Protein AF-A0AA93L5Z2-F1 (afdb_monomer_lite)

Foldseek 3Di:
DPPPDPVVVVLVVLQPDDPVVLVVVLVVQLVVLLVVCLVPPPPQCLVVLLVSLLSLCRRPHLVRSLVSLVVSLVSSLVSVVPPPPPDDPDDSVVVSVVSSVVSVVSSVVSNVVVVVVVVVVQCVQADVLQRHGPPVNVVVVVVVVVVVCVVVVHDDDDDDDDDPPLVVQCVPVNPVRSSVVSNVVSVVVVVPDDDPPD

Radius of gyration: 25.46 Å; chains: 1; bounding box: 50×45×72 Å

Structure (mmCIF, N/CA/C/O backbone):
data_AF-A0AA93L5Z2-F1
#
_entry.id   AF-A0AA93L5Z2-F1
#
loop_
_atom_site.group_PDB
_atom_site.id
_atom_site.type_symbol
_atom_site.label_atom_id
_atom_site.label_alt_id
_atom_site.label_comp_id
_atom_site.label_asym_id
_atom_site.label_entity_id
_atom_site.label_seq_id
_atom_site.pdbx_PDB_ins_code
_atom_site.Cartn_x
_atom_site.Cartn_y
_atom_site.Cartn_z
_atom_site.occupancy
_atom_site.B_iso_or_equiv
_atom_site.auth_seq_id
_atom_site.auth_comp_id
_atom_site.auth_asym_id
_atom_site.auth_atom_id
_atom_site.pdbx_PDB_model_num
ATOM 1 N N . MET A 1 1 ? 5.682 -10.333 14.552 1.00 39.91 1 MET A N 1
ATOM 2 C CA . MET A 1 1 ? 7.113 -10.648 14.757 1.00 39.91 1 MET A CA 1
ATOM 3 C C . MET A 1 1 ? 7.929 -10.305 13.495 1.00 39.91 1 MET A C 1
ATOM 5 O O . MET A 1 1 ? 8.570 -11.166 12.924 1.00 39.91 1 MET A O 1
ATOM 9 N N . MET A 1 2 ? 7.857 -9.055 13.005 1.00 43.34 2 MET A N 1
ATOM 10 C CA . MET A 1 2 ? 8.533 -8.606 11.762 1.00 43.34 2 MET A CA 1
ATOM 11 C C . MET A 1 2 ? 9.113 -7.178 11.872 1.00 43.34 2 MET A C 1
ATOM 13 O O . MET A 1 2 ? 9.480 -6.567 10.876 1.00 43.34 2 MET A O 1
ATOM 17 N N . ARG A 1 3 ? 9.229 -6.622 13.089 1.00 42.78 3 ARG A N 1
ATOM 18 C CA . ARG A 1 3 ? 9.750 -5.254 13.313 1.00 42.78 3 ARG A CA 1
ATOM 19 C C . ARG A 1 3 ? 11.270 -5.126 13.100 1.00 42.78 3 ARG A C 1
ATOM 21 O O . ARG A 1 3 ? 11.809 -4.037 13.241 1.00 42.78 3 ARG A O 1
ATOM 28 N N . HIS A 1 4 ? 11.958 -6.220 12.778 1.00 44.22 4 HIS A N 1
ATOM 29 C CA . HIS A 1 4 ? 13.423 -6.308 12.795 1.00 44.22 4 HIS A CA 1
ATOM 30 C C . HIS A 1 4 ? 14.050 -6.301 11.392 1.00 44.22 4 HIS A C 1
ATOM 32 O O . HIS A 1 4 ? 15.253 -6.092 11.269 1.00 44.22 4 HIS A O 1
ATOM 38 N N . LEU A 1 5 ? 13.267 -6.520 10.328 1.00 50.16 5 LEU A N 1
ATOM 39 C CA . LEU A 1 5 ? 13.820 -6.624 8.977 1.00 50.16 5 LEU A CA 1
ATOM 40 C C . LEU A 1 5 ? 14.000 -5.229 8.346 1.00 50.16 5 LEU A C 1
ATOM 42 O O . LEU A 1 5 ? 13.065 -4.422 8.369 1.00 50.16 5 LEU A O 1
ATOM 46 N N . PRO A 1 6 ? 15.170 -4.928 7.746 1.00 61.34 6 PRO A N 1
ATOM 47 C CA . PRO A 1 6 ? 15.482 -3.614 7.168 1.00 61.34 6 PRO A CA 1
ATOM 48 C C . PRO A 1 6 ? 14.491 -3.180 6.076 1.00 61.34 6 PRO A C 1
ATOM 50 O O . PRO A 1 6 ? 14.227 -1.988 5.922 1.00 61.34 6 PRO A O 1
ATOM 53 N N . ILE A 1 7 ? 13.873 -4.146 5.392 1.00 58.81 7 ILE A N 1
ATOM 54 C CA . ILE A 1 7 ? 12.871 -3.934 4.339 1.00 58.81 7 ILE A CA 1
ATOM 55 C C . ILE A 1 7 ? 11.606 -3.257 4.894 1.00 58.81 7 ILE A C 1
ATOM 57 O O . ILE A 1 7 ? 11.050 -2.371 4.248 1.00 58.81 7 ILE A O 1
ATOM 61 N N . GLY A 1 8 ? 11.191 -3.591 6.123 1.00 60.16 8 GLY A N 1
ATOM 62 C CA . GLY A 1 8 ? 9.998 -3.009 6.748 1.00 60.16 8 GLY A CA 1
ATOM 63 C C . GLY A 1 8 ? 10.134 -1.508 7.022 1.00 60.16 8 GLY A C 1
ATOM 64 O O . GLY A 1 8 ? 9.198 -0.749 6.789 1.00 60.16 8 GLY A O 1
ATOM 65 N N . ARG A 1 9 ? 11.326 -1.054 7.432 1.00 69.38 9 ARG A N 1
ATOM 66 C CA . ARG A 1 9 ? 11.601 0.377 7.662 1.00 69.38 9 ARG A CA 1
ATOM 67 C C . ARG A 1 9 ? 11.611 1.180 6.363 1.00 69.38 9 ARG A C 1
ATOM 69 O O . ARG A 1 9 ? 11.176 2.327 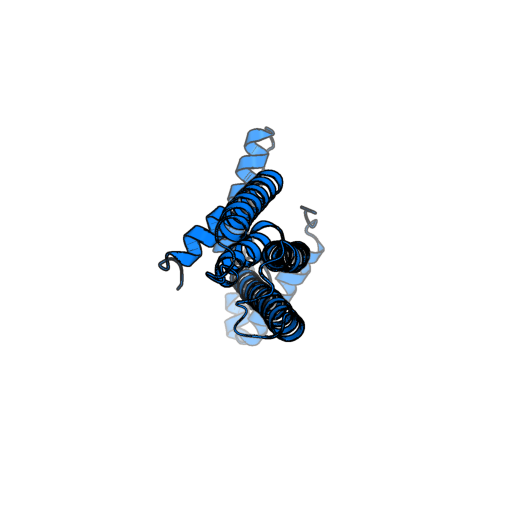6.346 1.00 69.38 9 ARG A O 1
ATOM 76 N N . LEU A 1 10 ? 12.112 0.590 5.280 1.00 69.50 10 LEU A N 1
ATOM 77 C CA . LEU A 1 10 ? 12.170 1.240 3.970 1.00 69.50 10 LEU A CA 1
ATOM 78 C C . LEU A 1 10 ? 10.763 1.395 3.378 1.00 69.50 10 LEU A C 1
ATOM 80 O O . LEU A 1 10 ? 10.399 2.473 2.917 1.00 69.50 10 LEU A O 1
ATOM 84 N N . ALA A 1 11 ? 9.947 0.351 3.511 1.00 68.25 11 ALA A N 1
ATOM 85 C CA . ALA A 1 11 ? 8.527 0.358 3.193 1.00 68.25 11 ALA A CA 1
ATOM 86 C C . ALA A 1 11 ? 7.740 1.449 3.946 1.00 68.25 11 ALA A C 1
ATOM 88 O O . ALA A 1 11 ? 6.982 2.195 3.330 1.00 68.25 11 ALA A O 1
ATOM 89 N N . GLU A 1 12 ? 7.929 1.574 5.263 1.00 71.31 12 GLU A N 1
ATOM 90 C CA . GLU A 1 12 ? 7.253 2.610 6.060 1.00 71.31 12 GLU A CA 1
ATOM 91 C C . GLU A 1 12 ? 7.680 4.028 5.656 1.00 71.31 12 GLU A C 1
ATOM 93 O O . GLU A 1 12 ? 6.846 4.930 5.600 1.00 71.31 12 GLU A O 1
ATOM 98 N N . ARG A 1 13 ? 8.962 4.232 5.319 1.00 76.94 13 ARG A N 1
ATOM 99 C CA . ARG A 1 13 ? 9.450 5.532 4.831 1.00 76.94 13 ARG A CA 1
ATOM 100 C C . ARG A 1 13 ? 8.869 5.894 3.467 1.00 76.94 13 ARG A C 1
ATOM 102 O O . ARG A 1 13 ? 8.508 7.049 3.275 1.00 76.94 13 ARG A O 1
ATOM 109 N N . LEU A 1 14 ? 8.760 4.930 2.552 1.00 73.62 14 LEU A N 1
ATOM 110 C CA . LEU A 1 14 ? 8.155 5.142 1.234 1.00 73.62 14 LEU A CA 1
ATOM 111 C C . LEU A 1 14 ? 6.645 5.413 1.327 1.00 73.62 14 LEU A C 1
ATOM 113 O O . LEU A 1 14 ? 6.138 6.239 0.576 1.00 73.62 14 LEU A O 1
ATOM 117 N N . GLU A 1 15 ? 5.932 4.768 2.258 1.00 74.88 15 GLU A N 1
ATOM 118 C CA . GLU A 1 15 ? 4.512 5.063 2.533 1.00 74.88 15 GLU A CA 1
ATOM 119 C C . GLU A 1 15 ? 4.299 6.463 3.128 1.00 74.88 15 GLU A C 1
ATOM 121 O O . GLU A 1 15 ? 3.222 7.036 2.979 1.00 74.88 15 GLU A O 1
ATOM 126 N N . ALA A 1 16 ? 5.301 7.018 3.816 1.00 80.50 16 ALA A N 1
ATOM 127 C CA . ALA A 1 16 ? 5.202 8.330 4.450 1.00 80.50 16 ALA A CA 1
ATOM 128 C C . ALA A 1 16 ? 5.371 9.503 3.469 1.00 80.50 16 ALA A C 1
ATOM 130 O O . ALA A 1 16 ? 5.127 10.651 3.847 1.00 80.50 16 ALA A O 1
ATOM 131 N N . TRP A 1 17 ? 5.813 9.249 2.235 1.00 83.06 17 TRP A N 1
ATOM 132 C CA . TRP A 1 17 ? 6.069 10.308 1.265 1.00 83.06 17 TRP A CA 1
ATOM 133 C C . TRP A 1 17 ? 4.773 10.861 0.662 1.00 83.06 17 TRP A C 1
ATOM 135 O O . TRP A 1 17 ? 3.891 10.094 0.271 1.00 83.06 17 TRP A O 1
ATOM 145 N N . PRO A 1 18 ? 4.651 12.192 0.513 1.00 88.44 18 PRO A N 1
ATOM 146 C CA . PRO A 1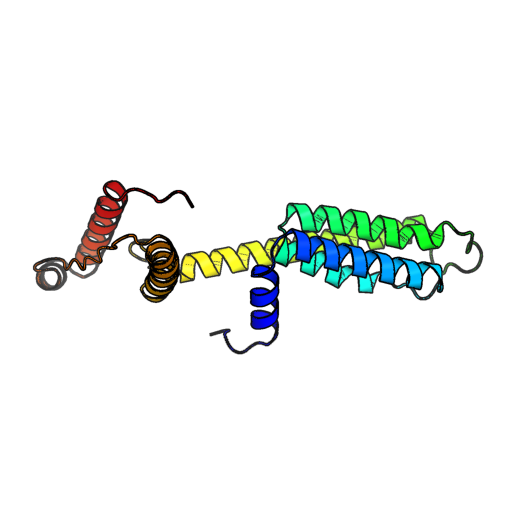 18 ? 3.592 12.770 -0.295 1.00 88.44 18 PRO A CA 1
ATOM 147 C C . PRO A 1 18 ? 3.774 12.357 -1.763 1.00 88.44 18 PRO A C 1
ATOM 149 O O . PRO A 1 18 ? 4.895 12.264 -2.269 1.00 88.44 18 PRO A O 1
ATOM 152 N N . ALA A 1 19 ? 2.658 12.158 -2.469 1.00 88.00 19 ALA A N 1
ATOM 153 C CA . ALA A 1 19 ? 2.655 11.596 -3.822 1.00 88.00 19 ALA A CA 1
ATOM 154 C C . ALA A 1 19 ? 3.561 12.352 -4.813 1.00 88.00 19 ALA A C 1
ATOM 156 O O . ALA A 1 19 ? 4.182 11.733 -5.671 1.00 88.00 19 ALA A O 1
ATOM 157 N N . TRP A 1 20 ? 3.684 13.676 -4.685 1.00 88.94 20 TRP A N 1
ATOM 158 C CA . TRP A 1 20 ? 4.544 14.476 -5.560 1.00 88.94 20 TRP A CA 1
ATOM 159 C C . TRP A 1 20 ? 6.040 14.166 -5.371 1.00 88.94 20 TRP A C 1
ATOM 161 O O . TRP A 1 20 ? 6.767 14.112 -6.358 1.00 88.94 20 TRP A O 1
ATOM 171 N N . GLN A 1 21 ? 6.501 13.890 -4.142 1.00 92.56 21 GLN A N 1
ATOM 172 C CA . GLN A 1 21 ? 7.896 13.496 -3.882 1.00 92.56 21 GLN A CA 1
ATOM 173 C C . GLN A 1 21 ? 8.189 12.110 -4.455 1.00 92.56 21 GLN A C 1
ATOM 175 O O . GLN A 1 21 ? 9.231 11.896 -5.076 1.00 92.56 21 GLN A O 1
ATOM 180 N N . ALA A 1 22 ? 7.249 11.177 -4.297 1.00 90.94 22 ALA A N 1
ATOM 181 C CA . ALA A 1 22 ? 7.355 9.851 -4.894 1.00 90.94 22 ALA A CA 1
ATOM 182 C C . ALA A 1 22 ? 7.421 9.928 -6.430 1.00 90.94 22 ALA A C 1
ATOM 184 O O . ALA A 1 22 ? 8.306 9.330 -7.035 1.00 90.94 22 ALA A O 1
ATOM 185 N N . TRP A 1 23 ? 6.563 10.727 -7.070 1.00 92.88 23 TRP A N 1
ATOM 186 C CA . TRP A 1 23 ? 6.628 10.926 -8.519 1.00 92.88 23 TRP A CA 1
ATOM 187 C C . TRP A 1 23 ? 7.937 11.565 -8.976 1.00 92.88 23 TRP A C 1
ATOM 189 O O . TRP A 1 23 ? 8.561 11.048 -9.899 1.00 92.88 23 TRP A O 1
ATOM 199 N N . LEU A 1 24 ? 8.381 12.646 -8.327 1.00 93.75 24 LEU A N 1
ATOM 200 C CA . LEU A 1 24 ? 9.629 13.320 -8.693 1.00 93.75 24 LEU A CA 1
ATOM 201 C C . LEU A 1 24 ? 10.830 12.378 -8.627 1.00 93.75 24 LEU A C 1
ATOM 203 O O . LEU A 1 24 ? 11.643 12.357 -9.545 1.00 93.75 24 LEU A O 1
ATOM 207 N N . THR A 1 25 ? 10.933 11.581 -7.566 1.00 92.62 25 THR A N 1
ATOM 208 C CA . THR A 1 25 ? 12.046 10.638 -7.396 1.00 92.62 25 THR A CA 1
ATOM 209 C C . THR A 1 25 ? 12.007 9.504 -8.414 1.00 92.62 25 THR A C 1
ATOM 211 O O . THR A 1 25 ? 13.045 9.185 -8.990 1.00 92.62 25 THR A O 1
ATOM 214 N N . ILE A 1 26 ? 10.828 8.941 -8.699 1.00 93.44 26 ILE A N 1
ATOM 215 C CA . ILE A 1 26 ? 10.662 7.902 -9.725 1.00 93.44 26 ILE A CA 1
ATOM 216 C C . ILE A 1 26 ? 11.017 8.447 -11.111 1.00 93.44 26 ILE A C 1
ATOM 218 O O . ILE A 1 26 ? 11.754 7.795 -11.844 1.00 93.44 26 ILE A O 1
ATOM 222 N N . ILE A 1 27 ? 10.534 9.641 -11.464 1.00 93.75 27 ILE A N 1
ATOM 223 C CA . ILE A 1 27 ? 10.802 10.266 -12.765 1.00 93.75 27 ILE A CA 1
ATOM 224 C C . ILE A 1 27 ? 12.288 10.606 -12.902 1.00 93.75 27 ILE A C 1
ATOM 226 O O . ILE A 1 27 ? 12.889 10.281 -13.922 1.00 93.75 27 ILE A O 1
ATOM 230 N N . ALA A 1 28 ? 12.898 11.209 -11.878 1.00 94.44 28 ALA A N 1
ATOM 231 C CA . ALA A 1 28 ? 14.319 11.547 -11.893 1.00 94.44 28 ALA A CA 1
ATOM 232 C C . ALA A 1 28 ? 15.198 10.296 -12.043 1.00 94.44 28 ALA A C 1
ATOM 234 O O . ALA A 1 28 ? 16.118 10.281 -12.859 1.00 94.44 28 ALA A O 1
ATOM 235 N N . ALA A 1 29 ? 14.887 9.227 -11.306 1.00 93.75 29 ALA A N 1
ATOM 236 C CA . ALA A 1 29 ? 15.620 7.972 -11.396 1.00 93.75 29 ALA A CA 1
ATOM 237 C C . ALA A 1 29 ? 15.387 7.253 -12.738 1.00 93.75 29 ALA A C 1
ATOM 239 O O . ALA A 1 29 ? 16.337 6.725 -13.309 1.00 93.75 29 ALA A O 1
ATOM 240 N N . ALA A 1 30 ? 14.165 7.285 -13.285 1.00 93.00 30 ALA A N 1
ATOM 241 C CA . ALA A 1 30 ? 13.871 6.758 -14.617 1.00 93.00 30 ALA A CA 1
ATOM 242 C C . ALA A 1 30 ? 14.628 7.519 -15.715 1.00 93.00 30 ALA A C 1
ATOM 244 O O . ALA A 1 30 ? 15.188 6.894 -16.609 1.00 93.00 30 ALA A O 1
ATOM 245 N N . ALA A 1 31 ? 14.687 8.851 -15.633 1.00 92.81 31 ALA A N 1
ATOM 246 C CA . ALA A 1 31 ? 15.414 9.685 -16.588 1.00 92.81 31 ALA A CA 1
ATOM 247 C C . ALA A 1 31 ? 16.931 9.453 -16.520 1.00 92.81 31 ALA A C 1
ATOM 249 O O . ALA A 1 31 ? 17.574 9.325 -17.559 1.00 92.81 31 ALA A O 1
ATOM 250 N N . ALA A 1 32 ? 17.497 9.350 -15.313 1.00 92.31 32 ALA A N 1
ATOM 251 C CA . ALA A 1 32 ? 18.910 9.031 -15.121 1.00 92.31 32 ALA A CA 1
ATOM 252 C C . ALA A 1 32 ? 19.255 7.624 -15.632 1.00 92.31 32 ALA A C 1
ATOM 254 O O . ALA A 1 32 ? 20.284 7.425 -16.270 1.00 92.31 32 ALA A O 1
ATOM 255 N N . LEU A 1 33 ? 18.386 6.642 -15.390 1.00 91.19 33 LEU A N 1
ATOM 256 C CA . LEU A 1 33 ? 18.603 5.290 -15.888 1.00 91.19 33 LEU A CA 1
ATOM 257 C C . LEU A 1 33 ? 18.479 5.227 -17.414 1.00 91.19 33 LEU A C 1
ATOM 259 O O . LEU A 1 33 ? 19.309 4.600 -18.064 1.00 91.19 33 LEU A O 1
ATOM 263 N N . ALA A 1 34 ? 17.497 5.92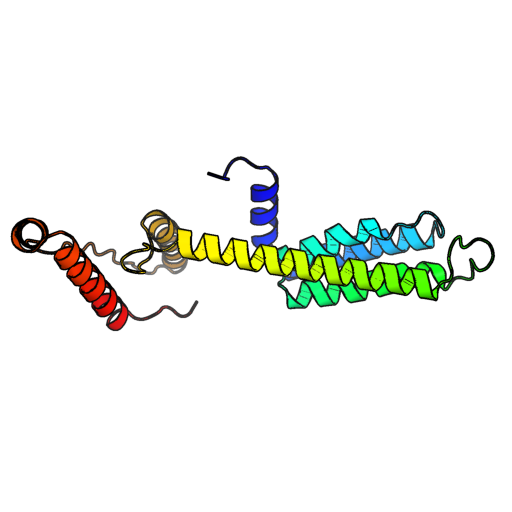7 -17.987 1.00 89.19 34 ALA A N 1
ATOM 264 C CA . ALA A 1 34 ? 17.351 6.048 -19.428 1.00 89.19 34 ALA A CA 1
ATOM 265 C C . ALA A 1 34 ? 18.574 6.720 -20.060 1.00 89.19 34 ALA A C 1
ATOM 267 O O . ALA A 1 34 ? 19.073 6.210 -21.056 1.00 89.19 34 ALA A O 1
ATOM 268 N N . SER A 1 35 ? 19.106 7.808 -19.494 1.00 89.19 35 SER A N 1
ATOM 269 C CA . SER A 1 35 ? 20.294 8.463 -20.060 1.00 89.19 35 SER A CA 1
ATOM 270 C C . SER A 1 35 ? 21.517 7.543 -20.051 1.00 89.19 35 SER A C 1
ATOM 272 O O . SER A 1 35 ? 22.223 7.463 -21.055 1.00 89.19 35 SER A O 1
ATOM 274 N N . VAL A 1 36 ? 21.725 6.788 -18.968 1.00 88.50 36 VAL A N 1
ATOM 275 C CA . VAL A 1 36 ? 22.798 5.786 -18.872 1.00 88.50 36 VAL A CA 1
ATOM 276 C C . VAL A 1 36 ? 22.599 4.651 -19.879 1.00 88.50 36 VAL A C 1
ATOM 278 O O . VAL A 1 36 ? 23.565 4.244 -20.522 1.00 88.50 36 VAL A O 1
ATOM 281 N N . ASP A 1 37 ? 21.367 4.164 -20.048 1.00 86.62 37 ASP A N 1
ATOM 282 C CA . ASP A 1 37 ? 21.030 3.087 -20.989 1.00 86.62 37 ASP A CA 1
ATOM 283 C C . ASP A 1 37 ? 21.221 3.528 -22.452 1.00 86.62 37 ASP A C 1
ATOM 285 O O . ASP A 1 37 ? 21.758 2.774 -23.258 1.00 86.62 37 ASP A O 1
ATOM 289 N N . HIS A 1 38 ? 20.880 4.778 -22.792 1.00 84.62 38 HIS A N 1
ATOM 290 C CA . HIS A 1 38 ? 21.134 5.345 -24.126 1.00 84.62 38 HIS A CA 1
ATOM 291 C C . HIS A 1 38 ? 22.618 5.645 -24.372 1.00 84.62 38 HIS A C 1
ATOM 293 O O . HIS A 1 38 ? 23.059 5.600 -25.517 1.00 84.62 38 HIS A O 1
ATOM 299 N N . ALA A 1 39 ? 23.391 5.951 -23.326 1.00 85.75 39 ALA A N 1
ATOM 300 C CA . ALA A 1 39 ? 24.837 6.132 -23.432 1.00 85.75 39 ALA A CA 1
ATOM 301 C C . ALA A 1 39 ? 25.591 4.799 -23.570 1.00 85.75 39 ALA A C 1
ATOM 303 O O . ALA A 1 39 ? 26.696 4.779 -24.105 1.00 85.75 39 ALA A O 1
ATOM 304 N N . ASN A 1 40 ? 25.002 3.691 -23.104 1.00 81.62 40 ASN A N 1
ATOM 305 C CA . ASN A 1 40 ? 25.622 2.364 -23.107 1.00 81.62 40 ASN A CA 1
ATOM 306 C C . ASN A 1 40 ? 24.684 1.284 -23.688 1.00 81.62 40 ASN A C 1
ATOM 308 O O . ASN A 1 40 ? 24.368 0.299 -23.004 1.00 81.62 40 ASN A O 1
ATOM 312 N N . PRO A 1 41 ? 24.231 1.444 -24.944 1.00 71.75 41 PRO A N 1
ATOM 313 C CA . PRO A 1 41 ? 23.352 0.479 -25.588 1.00 71.75 41 PRO A CA 1
ATOM 314 C C . PRO A 1 41 ? 24.091 -0.859 -25.734 1.00 71.75 41 PRO A C 1
ATOM 316 O O . PRO A 1 41 ? 25.097 -0.959 -26.429 1.00 71.75 41 PRO A O 1
ATOM 319 N N . GLY A 1 42 ? 23.610 -1.891 -25.035 1.00 67.88 42 GLY A N 1
ATOM 320 C CA . GLY A 1 42 ? 24.190 -3.243 -25.068 1.00 67.88 42 GLY A CA 1
ATOM 321 C C . GLY A 1 42 ? 24.493 -3.863 -23.702 1.00 67.88 42 GLY A C 1
ATOM 322 O O . GLY A 1 42 ? 24.580 -5.083 -23.612 1.00 67.88 42 GLY A O 1
ATOM 323 N N . ILE A 1 43 ? 24.568 -3.072 -22.623 1.00 76.06 43 ILE A N 1
ATOM 324 C CA . ILE A 1 43 ? 24.764 -3.614 -21.260 1.00 76.06 43 ILE A CA 1
ATOM 325 C C . ILE A 1 43 ? 23.494 -4.315 -20.744 1.00 76.06 43 ILE A C 1
ATOM 327 O O . ILE A 1 43 ? 23.565 -5.217 -19.913 1.00 76.06 43 ILE A O 1
ATOM 331 N N . GLY A 1 44 ? 22.321 -3.931 -21.257 1.00 71.38 44 GLY A N 1
ATOM 332 C CA . GLY A 1 44 ? 21.049 -4.526 -20.855 1.00 71.38 44 GLY A CA 1
ATOM 333 C C . GLY A 1 44 ? 20.612 -4.069 -19.463 1.00 71.38 44 GLY A C 1
ATOM 334 O O . GLY A 1 44 ? 20.363 -4.890 -18.586 1.00 71.38 44 GLY A O 1
ATOM 335 N N . MET A 1 45 ? 20.446 -2.755 -19.262 1.00 80.50 45 MET A N 1
ATOM 336 C CA . MET A 1 45 ? 20.067 -2.164 -17.965 1.00 80.50 45 MET A CA 1
ATOM 337 C C . MET A 1 45 ? 18.605 -2.418 -17.550 1.00 80.50 45 MET A C 1
ATOM 339 O O . MET A 1 45 ? 18.122 -1.838 -16.580 1.00 80.50 45 MET A O 1
ATOM 343 N N . GLY A 1 46 ? 17.879 -3.293 -18.251 1.00 80.94 46 GLY A N 1
ATOM 344 C CA . GLY A 1 46 ? 16.465 -3.582 -17.994 1.00 80.94 46 GLY A CA 1
ATOM 345 C C . GLY A 1 46 ? 16.144 -3.919 -16.529 1.00 80.94 46 GLY A C 1
ATOM 346 O O . GLY A 1 46 ? 15.275 -3.283 -15.930 1.00 80.94 46 GLY A O 1
ATOM 347 N N . PRO A 1 47 ? 16.884 -4.831 -15.872 1.00 85.94 47 PRO A N 1
ATOM 348 C CA . PRO A 1 47 ? 16.635 -5.165 -14.470 1.00 85.94 47 PRO A CA 1
ATOM 349 C C . PRO A 1 47 ? 16.693 -3.967 -13.505 1.00 85.94 47 PRO A C 1
ATOM 351 O O . PRO A 1 47 ? 16.043 -3.997 -12.461 1.00 85.94 47 PRO A O 1
ATOM 354 N N . LEU A 1 48 ? 17.405 -2.887 -13.845 1.00 89.69 48 LEU A N 1
ATOM 355 C CA . LEU A 1 48 ? 17.502 -1.688 -13.004 1.00 89.69 48 LEU A CA 1
ATOM 356 C C . LEU A 1 48 ? 16.226 -0.833 -13.003 1.00 89.69 48 LEU A C 1
ATOM 358 O O . LEU A 1 48 ? 16.081 0.037 -12.146 1.00 89.69 48 LEU A O 1
ATOM 362 N N . TYR A 1 49 ? 15.270 -1.102 -13.896 1.00 89.31 49 TYR A N 1
ATOM 363 C CA . TYR A 1 49 ? 13.952 -0.465 -13.863 1.00 89.31 49 TYR A CA 1
ATOM 364 C C . TYR A 1 49 ? 13.005 -1.113 -12.841 1.00 89.31 49 TYR A C 1
ATOM 366 O O . TYR A 1 49 ? 12.036 -0.488 -12.405 1.00 89.31 49 TYR A O 1
ATOM 374 N N . VAL A 1 50 ? 13.285 -2.345 -12.406 1.00 90.75 50 VAL A N 1
ATOM 375 C CA . VAL A 1 50 ? 12.446 -3.091 -11.453 1.00 90.75 50 VAL A CA 1
ATOM 376 C C . VAL A 1 50 ? 12.256 -2.352 -10.119 1.00 90.75 50 VAL A C 1
ATOM 378 O O . VAL A 1 50 ? 11.110 -2.224 -9.680 1.00 90.75 50 VAL A O 1
ATOM 381 N N . PRO A 1 51 ? 13.302 -1.788 -9.480 1.00 92.12 51 PRO A N 1
ATOM 382 C CA . PRO A 1 51 ? 13.142 -0.989 -8.267 1.00 92.12 51 PRO A CA 1
ATOM 383 C C . PRO A 1 51 ? 12.179 0.196 -8.414 1.00 92.12 51 PRO A C 1
ATOM 385 O O . PRO A 1 51 ? 11.496 0.529 -7.448 1.00 92.12 51 PRO A O 1
ATOM 388 N N . LEU A 1 52 ? 12.072 0.805 -9.602 1.00 91.69 52 LEU A N 1
ATOM 389 C CA . LEU A 1 52 ? 11.146 1.915 -9.860 1.00 91.69 52 LEU A CA 1
ATOM 390 C C . LEU A 1 52 ? 9.691 1.440 -9.826 1.00 91.69 52 LEU A C 1
ATOM 392 O O . LEU A 1 52 ? 8.841 2.087 -9.214 1.00 91.69 52 LEU A O 1
ATOM 396 N N . ILE A 1 53 ? 9.418 0.275 -10.420 1.00 90.81 53 ILE A N 1
ATOM 397 C CA . ILE A 1 53 ? 8.099 -0.373 -10.395 1.00 90.81 53 ILE A CA 1
ATOM 398 C C . ILE A 1 53 ? 7.725 -0.736 -8.954 1.00 90.81 53 ILE A C 1
ATOM 400 O O . ILE A 1 53 ? 6.613 -0.448 -8.504 1.00 90.81 53 ILE A O 1
ATOM 404 N N . CYS A 1 54 ? 8.670 -1.307 -8.202 1.00 89.25 54 CYS A N 1
ATOM 405 C CA . CYS A 1 54 ? 8.490 -1.624 -6.787 1.00 89.25 54 CYS A CA 1
ATOM 406 C C . CYS A 1 54 ? 8.194 -0.364 -5.958 1.00 89.25 54 CYS A C 1
ATOM 408 O O . CYS A 1 54 ? 7.242 -0.352 -5.176 1.00 89.25 54 CYS A O 1
ATOM 410 N N . ALA A 1 55 ? 8.967 0.709 -6.151 1.00 88.50 55 ALA A N 1
ATOM 411 C CA . ALA A 1 55 ? 8.782 1.977 -5.452 1.00 88.50 55 ALA A CA 1
ATOM 412 C C . ALA A 1 55 ? 7.416 2.605 -5.767 1.00 88.50 55 ALA A C 1
ATOM 414 O O . ALA A 1 55 ? 6.721 3.035 -4.845 1.00 88.50 55 ALA A O 1
ATOM 415 N N . ALA A 1 56 ? 6.990 2.597 -7.034 1.00 89.25 56 ALA A N 1
ATOM 416 C CA . ALA A 1 56 ? 5.679 3.086 -7.459 1.00 89.25 56 ALA A CA 1
ATOM 417 C C . ALA A 1 56 ? 4.536 2.274 -6.834 1.00 89.25 56 ALA A C 1
ATOM 419 O O . ALA A 1 56 ? 3.599 2.837 -6.261 1.00 89.25 56 ALA A O 1
ATOM 420 N N . GLY A 1 57 ? 4.646 0.944 -6.877 1.00 87.88 57 GLY A N 1
ATOM 421 C CA . GLY A 1 57 ? 3.662 0.049 -6.279 1.00 87.88 57 GLY A CA 1
ATOM 422 C C . GLY A 1 57 ? 3.547 0.199 -4.771 1.00 87.88 57 GLY A C 1
ATOM 423 O O . GLY A 1 57 ? 2.446 0.055 -4.237 1.00 87.88 57 GLY A O 1
ATOM 424 N N . TRP A 1 58 ? 4.637 0.547 -4.088 1.00 84.50 58 TRP A N 1
ATOM 425 C CA . TRP A 1 58 ? 4.636 0.747 -2.644 1.00 84.50 58 TRP A CA 1
ATOM 426 C C . TRP A 1 58 ? 4.137 2.137 -2.223 1.00 84.50 58 TRP A C 1
ATOM 428 O O . TRP A 1 58 ? 3.275 2.238 -1.352 1.00 84.50 58 TRP A O 1
ATOM 438 N N . SER A 1 59 ? 4.633 3.200 -2.860 1.00 86.56 59 SER A N 1
ATOM 439 C CA . SER A 1 59 ? 4.374 4.593 -2.454 1.00 86.56 59 SER A CA 1
ATOM 440 C C . SER A 1 59 ? 3.104 5.204 -3.056 1.00 86.56 59 SER A C 1
ATOM 442 O O . SER A 1 59 ? 2.439 5.995 -2.393 1.00 86.56 59 SER A O 1
ATOM 444 N N . LEU A 1 60 ? 2.725 4.833 -4.286 1.00 86.19 60 LEU A N 1
ATOM 445 C CA . LEU A 1 60 ? 1.680 5.535 -5.044 1.00 86.19 60 LEU A CA 1
ATOM 446 C C . LEU A 1 60 ? 0.402 4.718 -5.255 1.00 86.19 60 LEU A C 1
ATOM 448 O O . LEU A 1 60 ? -0.676 5.302 -5.349 1.00 86.19 60 LEU A O 1
ATOM 452 N N . GLY A 1 61 ? 0.494 3.385 -5.309 1.00 86.06 61 GLY A N 1
ATOM 453 C CA . GLY A 1 61 ? -0.666 2.529 -5.589 1.00 86.06 61 GLY A CA 1
ATOM 454 C C . GLY A 1 61 ? -0.420 1.494 -6.681 1.00 86.06 61 GLY A C 1
ATOM 455 O O . GLY A 1 61 ? 0.554 1.550 -7.425 1.00 86.06 61 GLY A O 1
ATOM 456 N N . GLU A 1 62 ? -1.340 0.537 -6.787 1.00 87.12 62 GLU A N 1
ATOM 457 C CA . GLU A 1 62 ? -1.263 -0.535 -7.788 1.00 87.12 62 GLU A CA 1
ATOM 458 C C . GLU A 1 62 ? -1.417 -0.005 -9.216 1.00 87.12 62 GLU A C 1
ATOM 460 O O . GLU A 1 62 ? -0.671 -0.397 -10.106 1.00 87.12 62 GLU A O 1
ATOM 465 N N . ARG A 1 63 ? -2.347 0.938 -9.440 1.00 88.69 63 ARG A N 1
ATOM 466 C CA . ARG A 1 63 ? -2.556 1.546 -10.767 1.00 88.69 63 ARG A CA 1
ATOM 467 C C . ARG A 1 63 ? -1.281 2.229 -11.260 1.00 88.69 63 ARG A C 1
ATOM 469 O O . ARG A 1 63 ? -0.916 2.097 -12.422 1.00 88.69 63 ARG A O 1
ATOM 476 N N . GLN A 1 64 ? -0.591 2.921 -10.360 1.00 91.19 64 GLN A N 1
ATOM 477 C CA . GLN A 1 64 ? 0.650 3.622 -10.650 1.00 91.19 64 GLN A CA 1
ATOM 478 C C . GLN A 1 64 ? 1.807 2.646 -10.894 1.00 91.19 64 GLN A C 1
ATOM 480 O O . GLN A 1 64 ? 2.626 2.917 -11.764 1.00 91.19 64 GLN A O 1
ATOM 485 N N . ALA A 1 65 ? 1.840 1.489 -10.220 1.00 89.00 65 ALA A N 1
ATOM 486 C CA . ALA A 1 65 ? 2.813 0.429 -10.503 1.00 89.00 65 ALA A CA 1
ATOM 487 C C . ALA A 1 65 ? 2.742 -0.042 -11.962 1.00 89.00 65 ALA A C 1
ATOM 489 O O . ALA A 1 65 ? 3.771 -0.134 -12.626 1.00 89.00 65 ALA A O 1
ATOM 490 N N . TYR A 1 66 ? 1.531 -0.286 -12.476 1.00 90.19 66 TYR A N 1
ATOM 491 C CA . TYR A 1 66 ? 1.336 -0.693 -13.870 1.00 90.19 66 TYR A CA 1
ATOM 492 C C . TYR A 1 66 ? 1.733 0.408 -14.856 1.00 90.19 66 TYR A C 1
ATOM 494 O O . TYR A 1 66 ? 2.413 0.124 -15.838 1.00 90.19 66 TYR A O 1
ATOM 502 N N . LEU A 1 67 ? 1.368 1.666 -14.581 1.00 92.19 67 LEU A N 1
ATOM 503 C CA . LEU A 1 67 ? 1.772 2.801 -15.421 1.00 92.19 67 LEU A CA 1
ATOM 504 C C . LEU A 1 67 ? 3.298 2.931 -15.495 1.00 92.19 67 LEU A C 1
ATOM 506 O O . LEU A 1 67 ? 3.852 3.080 -16.582 1.00 92.19 67 LEU A O 1
ATOM 510 N N . VAL A 1 68 ? 3.979 2.824 -14.352 1.00 92.62 68 VAL A N 1
ATOM 511 C CA . VAL A 1 68 ? 5.443 2.883 -14.285 1.00 92.62 68 VAL A CA 1
ATOM 512 C C . VAL A 1 68 ? 6.080 1.666 -14.955 1.00 92.62 68 VAL A C 1
ATOM 514 O O . VAL A 1 68 ? 7.085 1.834 -15.633 1.00 92.62 68 VAL A O 1
ATOM 517 N N . ALA A 1 69 ? 5.493 0.470 -14.855 1.00 91.12 69 ALA A N 1
ATOM 518 C CA . ALA A 1 69 ? 5.980 -0.720 -15.557 1.00 91.12 69 ALA A CA 1
ATOM 519 C C . ALA A 1 69 ? 5.919 -0.567 -17.085 1.00 91.12 69 ALA A C 1
ATOM 521 O O . ALA A 1 69 ? 6.885 -0.891 -17.776 1.00 91.12 69 ALA A O 1
ATOM 522 N N . VAL A 1 70 ? 4.817 -0.021 -17.610 1.00 90.00 70 VAL A N 1
ATOM 523 C CA . VAL A 1 70 ? 4.674 0.264 -19.046 1.00 90.00 70 VAL A CA 1
ATOM 524 C C . VAL A 1 70 ? 5.662 1.347 -19.485 1.00 90.00 70 VAL A C 1
ATOM 526 O O . VAL A 1 70 ? 6.372 1.159 -20.470 1.00 90.00 70 VAL A O 1
ATOM 529 N N . ALA A 1 71 ? 5.768 2.449 -18.738 1.00 91.38 71 ALA A N 1
ATOM 530 C CA . ALA A 1 71 ? 6.712 3.525 -19.046 1.00 91.38 71 ALA A CA 1
ATOM 531 C C . ALA A 1 71 ? 8.173 3.048 -19.000 1.00 91.38 71 ALA A C 1
ATOM 533 O O . ALA A 1 71 ? 8.956 3.365 -19.893 1.00 91.38 71 ALA A O 1
ATOM 534 N N . ALA A 1 72 ? 8.529 2.240 -18.000 1.00 90.31 72 ALA A N 1
ATOM 535 C CA . ALA A 1 72 ? 9.841 1.619 -17.877 1.00 90.31 72 ALA A CA 1
ATOM 536 C C . ALA A 1 72 ? 10.152 0.699 -19.058 1.00 90.31 72 ALA A C 1
ATOM 538 O O . ALA A 1 72 ? 11.268 0.727 -19.566 1.00 90.31 72 ALA A O 1
ATOM 539 N N . ALA A 1 73 ? 9.179 -0.089 -19.526 1.00 87.44 73 ALA A N 1
ATOM 540 C CA . ALA A 1 73 ? 9.366 -0.912 -20.713 1.00 87.44 73 ALA A CA 1
ATOM 541 C C . ALA A 1 73 ? 9.628 -0.051 -21.955 1.00 87.44 73 ALA A C 1
ATOM 543 O O . ALA A 1 73 ? 10.567 -0.330 -22.688 1.00 87.44 73 ALA A O 1
ATOM 544 N N . ILE A 1 74 ? 8.864 1.027 -22.158 1.00 88.38 74 ILE A N 1
ATOM 545 C CA . ILE A 1 74 ? 9.052 1.940 -23.298 1.00 88.38 74 ILE A CA 1
ATOM 546 C C . ILE A 1 74 ? 10.440 2.593 -23.261 1.00 88.38 74 ILE A C 1
ATOM 548 O O . ILE A 1 74 ? 11.169 2.516 -24.247 1.00 88.38 74 ILE A O 1
ATOM 552 N N . LEU A 1 75 ? 10.825 3.187 -22.125 1.00 87.88 75 LEU A N 1
ATOM 553 C CA . LEU A 1 75 ? 12.138 3.825 -21.939 1.00 87.88 75 LEU A CA 1
ATOM 554 C C . LEU A 1 75 ? 13.286 2.841 -22.143 1.00 87.88 75 LEU A C 1
ATOM 556 O O . LEU A 1 75 ? 14.299 3.154 -22.758 1.00 87.88 75 LEU A O 1
ATOM 560 N N . SER A 1 76 ? 13.099 1.627 -21.645 1.00 83.94 76 SER A N 1
ATOM 561 C CA . SER A 1 76 ? 14.066 0.559 -21.789 1.00 83.94 76 SER A CA 1
ATOM 562 C C . SER A 1 76 ? 14.180 0.040 -23.224 1.00 83.94 76 SER A C 1
ATOM 564 O O . SER A 1 76 ? 15.178 -0.596 -23.532 1.00 83.94 76 SER A O 1
ATOM 566 N N . ILE A 1 77 ? 13.162 0.215 -24.069 1.00 81.19 77 ILE A N 1
ATOM 567 C CA . ILE A 1 77 ? 13.179 -0.213 -25.474 1.00 81.19 77 ILE A CA 1
ATOM 568 C C . ILE A 1 77 ? 13.703 0.918 -26.369 1.00 81.19 77 ILE A C 1
ATOM 570 O O . ILE A 1 77 ? 14.322 0.649 -27.398 1.00 81.19 77 ILE A O 1
ATOM 574 N N . SER A 1 78 ? 13.496 2.183 -25.987 1.00 83.44 78 SER A N 1
ATOM 575 C CA . SER A 1 78 ? 13.894 3.332 -26.806 1.00 83.44 78 SER A CA 1
ATOM 576 C C . SER A 1 78 ? 15.406 3.444 -26.998 1.00 83.44 78 SER A C 1
ATOM 578 O O . SER A 1 78 ? 15.837 3.880 -28.064 1.00 83.44 78 SER A O 1
ATOM 580 N N . SER A 1 79 ? 16.209 2.971 -26.038 1.00 77.69 79 SER A N 1
ATOM 581 C CA . SER A 1 79 ? 17.673 2.887 -26.163 1.00 77.69 79 SER A CA 1
ATOM 582 C C . SER A 1 79 ? 18.115 2.028 -27.354 1.00 77.69 79 SER A C 1
ATOM 584 O O . SER A 1 79 ? 19.164 2.270 -27.949 1.00 77.69 79 SER A O 1
ATOM 586 N N . TYR A 1 80 ? 17.268 1.093 -27.793 1.00 74.25 80 TYR A N 1
ATOM 587 C CA . TYR A 1 80 ? 17.509 0.242 -28.954 1.00 74.25 80 TYR A CA 1
ATOM 588 C C . TYR A 1 80 ? 17.030 0.851 -30.277 1.00 74.25 80 TYR A C 1
ATOM 590 O O . TYR A 1 80 ? 17.338 0.310 -31.337 1.00 74.25 80 TYR A O 1
ATOM 598 N N . LEU A 1 81 ? 16.283 1.956 -30.281 1.00 74.94 81 LEU A N 1
ATOM 599 C CA . LEU A 1 81 ? 15.836 2.582 -31.534 1.00 74.94 81 LEU A CA 1
ATOM 600 C C . LEU A 1 81 ? 16.963 3.367 -32.230 1.00 74.94 81 LEU A C 1
ATOM 602 O O . LEU A 1 81 ? 16.909 3.558 -33.440 1.00 74.94 81 LEU A O 1
ATOM 606 N N . GLY A 1 82 ? 18.022 3.745 -31.504 1.00 68.25 82 GLY A N 1
ATOM 607 C CA . GLY A 1 82 ? 19.147 4.559 -31.989 1.00 68.25 82 GLY A CA 1
ATOM 608 C C . GLY A 1 82 ? 20.140 3.880 -32.946 1.00 68.25 82 GLY A C 1
ATOM 609 O O . GLY A 1 82 ? 21.276 4.327 -33.043 1.00 68.25 82 GLY A O 1
ATOM 610 N N . GLY A 1 83 ? 19.760 2.806 -33.645 1.00 60.66 83 GLY A N 1
ATOM 611 C CA . GLY A 1 83 ? 20.579 2.254 -34.736 1.00 60.66 83 GLY A CA 1
ATOM 612 C C . GLY A 1 83 ? 21.698 1.279 -34.343 1.00 60.66 83 GLY A C 1
ATOM 613 O O . GLY A 1 83 ? 22.495 0.913 -35.200 1.00 60.66 83 GLY A O 1
ATOM 614 N N . TYR A 1 84 ? 21.730 0.766 -33.107 1.00 59.56 84 TYR A N 1
ATOM 615 C CA . TYR A 1 84 ? 22.570 -0.385 -32.713 1.00 59.56 84 TYR A CA 1
ATOM 616 C C . TYR A 1 84 ? 22.012 -1.700 -33.298 1.00 59.56 84 TYR A C 1
ATOM 618 O O . TYR A 1 84 ? 21.564 -2.594 -32.577 1.00 59.56 84 TYR A O 1
ATOM 626 N N . GLY A 1 85 ? 21.879 -1.768 -34.622 1.00 55.12 85 GLY A N 1
ATOM 627 C CA . GLY A 1 85 ? 21.239 -2.873 -35.341 1.00 55.12 85 GLY A CA 1
ATOM 628 C C . GLY A 1 85 ? 22.104 -4.128 -35.459 1.00 55.12 85 GLY A C 1
ATOM 629 O O . GLY A 1 85 ? 21.551 -5.214 -35.577 1.00 55.12 85 GLY A O 1
ATOM 630 N N . ASP A 1 86 ? 23.430 -3.996 -35.364 1.00 58.72 86 ASP A N 1
ATOM 631 C CA . ASP A 1 86 ? 24.350 -5.021 -35.881 1.00 58.72 86 ASP A CA 1
ATOM 632 C C . ASP A 1 86 ? 24.973 -5.950 -34.815 1.00 58.72 86 ASP A C 1
ATOM 634 O O . ASP A 1 86 ? 25.636 -6.924 -35.148 1.00 58.72 86 ASP A O 1
ATOM 638 N N . GLN A 1 87 ? 24.747 -5.699 -33.517 1.00 64.62 87 GLN A N 1
ATOM 639 C CA . GLN A 1 87 ? 25.311 -6.505 -32.413 1.00 64.62 87 GLN A CA 1
ATOM 640 C C . GLN A 1 87 ? 24.271 -6.915 -31.358 1.00 64.62 87 GLN A C 1
ATOM 642 O O . GLN A 1 87 ? 24.555 -6.949 -30.161 1.00 64.62 87 GLN A O 1
ATOM 647 N N . ARG A 1 88 ? 23.032 -7.211 -31.769 1.00 69.56 88 ARG A N 1
ATOM 648 C CA . ARG A 1 88 ? 22.012 -7.691 -30.822 1.00 69.56 88 ARG A CA 1
ATOM 649 C C . ARG A 1 88 ? 22.094 -9.208 -30.665 1.00 69.56 88 ARG A C 1
ATOM 651 O O . ARG A 1 88 ? 21.974 -9.910 -31.665 1.00 69.56 88 ARG A O 1
ATOM 658 N N . PRO A 1 89 ? 22.221 -9.735 -29.434 1.00 69.69 89 PRO A N 1
ATOM 659 C CA . PRO A 1 89 ? 22.260 -11.179 -29.206 1.00 69.69 89 PRO A CA 1
ATOM 660 C C . PRO A 1 89 ? 20.905 -11.861 -29.454 1.00 69.69 89 PRO A C 1
ATOM 662 O O . PRO A 1 89 ? 20.854 -13.072 -29.649 1.00 69.69 89 PRO A O 1
ATOM 665 N N . VAL A 1 90 ? 19.805 -11.099 -29.449 1.00 78.12 90 VAL A N 1
ATOM 666 C CA . VAL A 1 90 ? 18.438 -11.589 -29.667 1.00 78.12 90 VAL A CA 1
ATOM 667 C C . VAL A 1 90 ? 17.625 -10.624 -30.539 1.00 78.12 90 VAL A C 1
ATOM 669 O O . VAL A 1 90 ? 17.881 -9.417 -30.525 1.00 78.12 90 VAL A O 1
ATOM 672 N N . PRO A 1 91 ? 16.614 -11.119 -31.283 1.00 83.81 91 PRO A N 1
ATOM 673 C CA . PRO A 1 91 ? 15.721 -10.267 -32.061 1.00 83.81 91 PRO A CA 1
ATOM 674 C C . PRO A 1 91 ? 14.960 -9.278 -31.173 1.00 83.81 91 PRO A C 1
ATOM 676 O O . PRO A 1 91 ? 14.434 -9.657 -30.125 1.00 83.81 91 PRO A O 1
ATOM 679 N N . LEU A 1 92 ? 14.811 -8.034 -31.645 1.00 79.88 92 LEU A N 1
ATOM 680 C CA . LEU A 1 92 ? 14.134 -6.960 -30.907 1.00 79.88 92 LEU A CA 1
ATOM 681 C C . LEU A 1 92 ? 12.749 -7.385 -30.393 1.00 79.88 92 LEU A C 1
ATOM 683 O O . LEU A 1 92 ? 12.429 -7.143 -29.236 1.00 79.88 92 LEU A O 1
ATOM 687 N N . GLY A 1 93 ? 11.945 -8.067 -31.216 1.00 80.75 93 GLY A N 1
ATOM 688 C CA . GLY A 1 93 ? 10.607 -8.516 -30.811 1.00 80.75 93 GLY A CA 1
ATOM 689 C C . GLY A 1 93 ? 10.611 -9.468 -29.607 1.00 80.75 93 GLY A C 1
ATOM 690 O O . GLY A 1 93 ? 9.754 -9.350 -28.733 1.00 80.75 93 GLY A O 1
ATOM 691 N N . VAL A 1 94 ? 11.597 -10.368 -29.523 1.00 82.75 94 VAL A N 1
ATOM 692 C CA . VAL A 1 94 ? 11.746 -11.312 -28.401 1.00 82.75 94 VAL A CA 1
ATOM 693 C C . VAL A 1 94 ? 12.166 -10.568 -27.135 1.00 82.75 94 VAL A C 1
ATOM 695 O O . VAL A 1 94 ? 11.607 -10.800 -26.066 1.00 82.75 94 VAL A O 1
ATOM 698 N N . GLU A 1 95 ? 13.100 -9.626 -27.252 1.00 79.94 95 GLU A N 1
ATOM 699 C CA . GLU A 1 95 ? 13.548 -8.814 -26.121 1.00 79.94 95 GLU A CA 1
ATOM 700 C C . GLU A 1 95 ? 12.428 -7.919 -25.567 1.00 79.94 95 GLU A C 1
ATOM 702 O O . GLU A 1 95 ? 12.212 -7.879 -24.353 1.00 79.94 95 GLU A O 1
ATOM 707 N N . VAL A 1 96 ? 11.664 -7.263 -26.449 1.00 82.81 96 VAL A N 1
ATOM 708 C CA . VAL A 1 96 ? 10.475 -6.485 -26.072 1.00 82.81 96 VAL A CA 1
ATOM 709 C C . VAL A 1 96 ? 9.475 -7.360 -25.319 1.00 82.81 96 VAL A C 1
ATOM 711 O O . VAL A 1 96 ? 8.988 -6.961 -24.260 1.00 82.81 96 VAL A O 1
ATOM 714 N N . LEU A 1 97 ? 9.198 -8.565 -25.824 1.00 86.56 97 LEU A N 1
ATOM 715 C CA . LEU A 1 97 ? 8.261 -9.491 -25.193 1.00 86.56 97 LEU A CA 1
ATOM 716 C C . LEU A 1 97 ? 8.730 -9.914 -23.793 1.00 86.56 97 LEU A C 1
ATOM 718 O O . LEU A 1 97 ? 7.938 -9.890 -22.847 1.00 86.56 97 LEU A O 1
ATOM 722 N N . ILE A 1 98 ? 10.012 -10.259 -23.635 1.00 86.75 98 ILE A N 1
ATOM 723 C CA . ILE A 1 98 ? 10.603 -10.655 -22.346 1.00 86.75 98 ILE A CA 1
ATOM 724 C C . ILE A 1 98 ? 10.544 -9.497 -21.341 1.00 86.75 98 ILE A C 1
ATOM 726 O O . ILE A 1 98 ? 10.150 -9.695 -20.190 1.00 86.75 98 ILE A O 1
ATOM 730 N N . ARG A 1 99 ? 10.897 -8.271 -21.747 1.00 84.62 99 ARG A N 1
ATOM 731 C CA . ARG A 1 99 ? 10.877 -7.107 -20.845 1.00 84.62 99 ARG A CA 1
ATOM 732 C C . ARG A 1 99 ? 9.458 -6.715 -20.448 1.00 84.62 99 ARG A C 1
ATOM 734 O O . ARG A 1 99 ? 9.188 -6.545 -19.263 1.00 84.62 99 ARG A O 1
ATOM 741 N N . LEU A 1 100 ? 8.530 -6.643 -21.402 1.00 85.94 100 LEU A N 1
ATOM 742 C CA . LEU A 1 100 ? 7.133 -6.325 -21.098 1.00 85.94 100 LEU A CA 1
ATOM 743 C C . LEU A 1 100 ? 6.513 -7.372 -20.172 1.00 85.94 100 LEU A C 1
ATOM 745 O O . LEU A 1 100 ? 5.928 -7.013 -19.151 1.00 85.94 100 LEU A O 1
ATOM 749 N N . SER A 1 101 ? 6.675 -8.659 -20.488 1.00 88.38 101 SER A N 1
ATOM 750 C CA . SER A 1 101 ? 6.128 -9.735 -19.655 1.00 88.38 101 SER A CA 1
ATOM 751 C C . SER A 1 101 ? 6.755 -9.763 -18.261 1.00 88.38 101 SER A C 1
ATOM 753 O O . SER A 1 101 ? 6.016 -9.855 -17.282 1.00 88.38 101 SER A O 1
ATOM 755 N N . SER A 1 102 ? 8.078 -9.610 -18.134 1.00 89.62 102 SER A N 1
ATOM 756 C CA . SER A 1 102 ? 8.740 -9.591 -16.822 1.00 89.62 102 SER A CA 1
ATOM 757 C C . SER A 1 102 ? 8.341 -8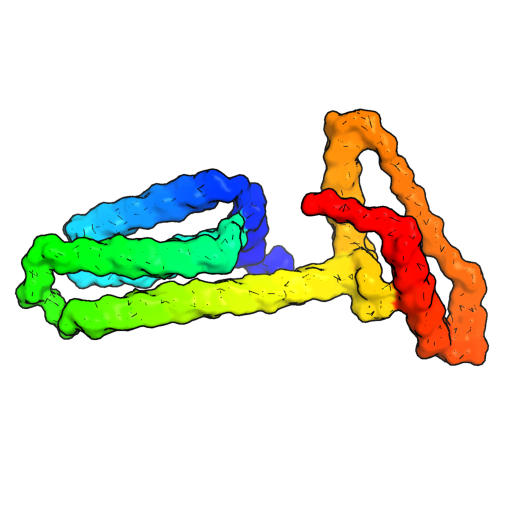.380 -15.973 1.00 89.62 102 SER A C 1
ATOM 759 O O . SER A 1 102 ? 8.044 -8.548 -14.792 1.00 89.62 102 SER A O 1
ATOM 761 N N . TYR A 1 103 ? 8.253 -7.175 -16.543 1.00 91.62 103 TYR A N 1
ATOM 762 C CA . TYR A 1 103 ? 7.855 -5.977 -15.790 1.00 91.62 103 TYR A CA 1
ATOM 763 C C . TYR A 1 103 ? 6.390 -6.019 -15.363 1.00 91.62 103 TYR A C 1
ATOM 765 O O . TYR A 1 103 ? 6.070 -5.650 -14.231 1.00 91.62 103 TYR A O 1
ATOM 773 N N . ILE A 1 104 ? 5.501 -6.508 -16.233 1.00 89.06 104 ILE A N 1
ATOM 774 C CA . ILE A 1 104 ? 4.096 -6.729 -15.880 1.00 89.06 104 ILE A CA 1
ATOM 775 C C . ILE A 1 104 ? 3.997 -7.783 -14.774 1.00 89.06 104 ILE A C 1
ATOM 777 O O . ILE A 1 104 ? 3.314 -7.548 -13.779 1.00 89.06 104 ILE A O 1
ATOM 781 N N . LEU A 1 105 ? 4.708 -8.909 -14.895 1.00 91.75 105 LEU A N 1
ATOM 782 C CA . LEU A 1 105 ? 4.726 -9.961 -13.877 1.00 91.75 105 LEU A CA 1
ATOM 783 C C . LEU A 1 105 ? 5.188 -9.418 -12.520 1.00 91.75 105 LEU A C 1
ATOM 785 O O . LEU A 1 105 ? 4.543 -9.666 -11.504 1.00 91.75 105 LEU A O 1
ATOM 789 N N . ILE A 1 106 ? 6.259 -8.625 -12.499 1.00 90.56 106 ILE A N 1
ATOM 790 C CA . ILE A 1 106 ? 6.757 -7.962 -11.289 1.00 90.56 106 ILE A CA 1
ATOM 791 C C . ILE A 1 106 ? 5.698 -7.025 -10.705 1.00 90.56 106 ILE A C 1
ATOM 793 O O . ILE A 1 106 ? 5.429 -7.085 -9.505 1.00 90.56 106 ILE A O 1
ATOM 797 N N . ALA A 1 107 ? 5.064 -6.187 -11.530 1.00 88.56 107 ALA A N 1
ATOM 798 C CA . ALA A 1 107 ? 4.011 -5.284 -11.073 1.00 88.56 107 ALA A CA 1
ATOM 799 C C . ALA A 1 107 ? 2.834 -6.054 -10.445 1.00 88.56 107 ALA A C 1
ATOM 801 O O . ALA A 1 107 ? 2.323 -5.652 -9.394 1.00 88.56 107 ALA A O 1
ATOM 802 N N . VAL A 1 108 ? 2.449 -7.193 -11.032 1.00 89.94 108 VAL A N 1
ATOM 803 C CA . VAL A 1 108 ? 1.414 -8.088 -10.493 1.00 89.94 108 VAL A CA 1
ATOM 804 C C . VAL A 1 108 ? 1.850 -8.702 -9.161 1.00 89.94 108 VAL A C 1
ATOM 806 O O . VAL A 1 108 ? 1.088 -8.648 -8.195 1.00 89.94 108 VAL A O 1
ATOM 809 N N . ILE A 1 109 ? 3.068 -9.248 -9.075 1.00 90.69 109 ILE A N 1
ATOM 810 C CA . ILE A 1 109 ? 3.595 -9.877 -7.853 1.00 90.69 109 ILE A CA 1
ATOM 811 C C . ILE A 1 109 ? 3.646 -8.863 -6.707 1.00 90.69 109 ILE A C 1
ATOM 813 O O . ILE A 1 109 ? 3.137 -9.144 -5.622 1.00 90.69 109 ILE A O 1
ATOM 817 N N . ILE A 1 110 ? 4.194 -7.669 -6.943 1.00 87.19 110 ILE A N 1
ATOM 818 C CA . ILE A 1 110 ? 4.294 -6.612 -5.926 1.00 87.19 110 ILE A CA 1
ATOM 819 C C . ILE A 1 110 ? 2.906 -6.144 -5.490 1.00 87.19 110 ILE A C 1
ATOM 821 O O . ILE A 1 110 ? 2.668 -5.965 -4.294 1.00 87.19 110 ILE A O 1
ATOM 825 N N . SER A 1 111 ? 1.968 -5.995 -6.428 1.00 85.44 111 SER A N 1
ATOM 826 C CA . SER A 1 111 ? 0.587 -5.623 -6.105 1.00 85.44 111 SER A CA 1
ATOM 827 C C . SER A 1 111 ? -0.094 -6.699 -5.253 1.00 85.44 111 SER A C 1
ATOM 829 O O . SER A 1 111 ? -0.686 -6.392 -4.220 1.00 85.44 111 SER A O 1
ATOM 831 N N . SER A 1 112 ? 0.048 -7.975 -5.622 1.00 85.94 112 SER A N 1
ATOM 832 C CA . SER A 1 112 ? -0.501 -9.110 -4.868 1.00 85.94 112 SER A CA 1
ATOM 833 C C . SER A 1 112 ? 0.100 -9.219 -3.462 1.00 85.94 112 SER A C 1
ATOM 835 O O . SER A 1 112 ? -0.622 -9.377 -2.469 1.00 85.94 112 SER A O 1
ATOM 837 N N . PHE A 1 113 ? 1.419 -9.047 -3.355 1.00 83.62 113 PHE A N 1
ATOM 838 C CA . PHE A 1 113 ? 2.121 -9.026 -2.079 1.00 83.62 113 PHE A CA 1
ATOM 839 C C . PHE A 1 113 ? 1.623 -7.878 -1.197 1.00 83.62 113 PHE A C 1
ATOM 841 O O . PHE A 1 113 ? 1.272 -8.095 -0.038 1.00 83.62 113 PHE A O 1
ATOM 848 N N . ARG A 1 114 ? 1.495 -6.668 -1.755 1.00 81.00 114 ARG A N 1
ATOM 849 C CA . ARG A 1 114 ? 0.978 -5.503 -1.032 1.00 81.00 114 ARG A CA 1
ATOM 850 C C . ARG A 1 114 ? -0.456 -5.718 -0.552 1.00 81.00 114 ARG A C 1
ATOM 852 O O . ARG A 1 114 ? -0.763 -5.355 0.582 1.00 81.00 114 ARG A O 1
ATOM 859 N N . ARG A 1 115 ? -1.329 -6.332 -1.358 1.00 80.75 115 ARG A N 1
ATOM 860 C CA . ARG A 1 115 ? -2.699 -6.684 -0.934 1.00 80.75 115 ARG A CA 1
ATOM 861 C C . ARG A 1 115 ? -2.695 -7.640 0.246 1.00 80.75 115 ARG A C 1
ATOM 863 O O . ARG A 1 115 ? -3.393 -7.386 1.224 1.00 80.75 115 ARG A O 1
ATOM 870 N N . SER A 1 116 ? -1.904 -8.704 0.165 1.00 78.38 116 SER A N 1
ATOM 871 C CA . SER A 1 116 ? -1.805 -9.710 1.227 1.00 78.38 116 SER A CA 1
ATOM 872 C C . SER A 1 116 ? -1.259 -9.093 2.511 1.00 78.38 116 SER A C 1
ATOM 874 O O . SER A 1 116 ? -1.879 -9.206 3.565 1.00 78.38 116 SER A O 1
ATOM 876 N N . PHE A 1 117 ? -0.183 -8.314 2.399 1.00 76.81 117 PHE A N 1
ATOM 877 C CA . PHE A 1 117 ? 0.421 -7.598 3.516 1.00 76.81 117 PHE A CA 1
ATOM 878 C C . PHE A 1 117 ? -0.534 -6.577 4.147 1.00 76.81 117 PHE A C 1
ATOM 880 O O . PHE A 1 117 ? -0.649 -6.489 5.369 1.00 76.81 117 PHE A O 1
ATOM 887 N N . ASN A 1 118 ? -1.276 -5.820 3.335 1.00 74.81 118 ASN A N 1
ATOM 888 C CA . ASN A 1 118 ? -2.275 -4.878 3.835 1.00 74.81 118 ASN A CA 1
ATOM 889 C C . ASN A 1 118 ? -3.458 -5.588 4.488 1.00 74.81 118 ASN A C 1
ATOM 891 O O . ASN A 1 118 ? -3.975 -5.095 5.490 1.00 74.81 118 ASN A O 1
ATOM 895 N N . ARG A 1 119 ? -3.871 -6.745 3.965 1.00 73.50 119 ARG A N 1
ATOM 896 C CA . ARG A 1 119 ? -4.923 -7.570 4.559 1.00 73.50 119 ARG A CA 1
ATOM 897 C C . ARG A 1 119 ? -4.480 -8.131 5.903 1.00 73.50 119 ARG A C 1
ATOM 899 O O . ARG A 1 119 ? -5.221 -8.007 6.870 1.00 73.50 119 ARG A O 1
ATOM 906 N N . GLU A 1 120 ? -3.262 -8.650 6.003 1.00 72.19 120 GLU A N 1
ATOM 907 C CA . GLU A 1 120 ? -2.680 -9.073 7.278 1.00 72.19 120 GLU A CA 1
ATOM 908 C C . GLU A 1 120 ? -2.543 -7.906 8.253 1.00 72.19 120 GLU A C 1
ATOM 910 O O . GLU A 1 120 ? -2.958 -8.031 9.399 1.00 72.19 120 GLU A O 1
ATOM 915 N N . ARG A 1 121 ? -2.059 -6.733 7.815 1.00 69.00 121 ARG A N 1
ATOM 916 C CA . ARG A 1 121 ? -2.038 -5.520 8.654 1.00 69.00 121 ARG A CA 1
ATOM 917 C C . ARG A 1 121 ? -3.437 -5.109 9.094 1.00 69.00 121 ARG A C 1
ATOM 919 O O . ARG A 1 121 ? -3.580 -4.613 10.206 1.00 69.00 121 ARG A O 1
ATOM 926 N N . PHE A 1 122 ? -4.449 -5.262 8.244 1.00 64.50 122 PHE A N 1
ATOM 927 C CA . PHE A 1 122 ? -5.833 -4.941 8.577 1.00 64.50 122 PHE A CA 1
ATOM 928 C C . PHE A 1 122 ? -6.382 -5.906 9.633 1.00 64.50 122 PHE A C 1
ATOM 930 O O . PHE A 1 122 ? -6.897 -5.450 10.651 1.00 64.50 122 PHE A O 1
ATOM 937 N N . MET A 1 123 ? -6.189 -7.214 9.451 1.00 64.69 123 MET A N 1
ATOM 938 C CA . MET A 1 123 ? -6.588 -8.231 10.432 1.00 64.69 123 MET A CA 1
ATOM 939 C C . MET A 1 123 ? -5.804 -8.075 11.741 1.00 64.69 123 MET A C 1
ATOM 941 O O . MET A 1 123 ? -6.387 -8.099 12.814 1.00 64.69 123 MET A O 1
ATOM 945 N N . ALA A 1 124 ? -4.508 -7.764 11.671 1.00 73.12 124 ALA A N 1
ATOM 946 C CA . ALA A 1 124 ? -3.661 -7.469 12.827 1.00 73.12 124 ALA A CA 1
ATOM 947 C C . ALA A 1 124 ? -3.952 -6.109 13.484 1.00 73.12 124 ALA A C 1
ATOM 949 O O . ALA A 1 124 ? -3.324 -5.769 14.487 1.00 73.12 124 ALA A O 1
ATOM 950 N N . ARG A 1 125 ? -4.860 -5.296 12.929 1.00 80.44 125 ARG A N 1
ATOM 951 C CA . ARG A 1 125 ? -5.379 -4.066 13.554 1.00 80.44 125 ARG A CA 1
ATOM 952 C C . ARG A 1 125 ? -6.753 -4.265 14.179 1.00 80.44 125 ARG A C 1
ATOM 954 O O . ARG A 1 125 ? -7.241 -3.358 14.851 1.00 80.44 125 ARG A O 1
ATOM 961 N N . ARG A 1 126 ? -7.384 -5.411 13.949 1.00 85.19 126 ARG A N 1
ATOM 962 C CA . ARG A 1 126 ? -8.705 -5.727 14.466 1.00 85.19 126 ARG A CA 1
ATOM 963 C C . ARG A 1 126 ? -8.600 -6.819 15.521 1.00 85.19 126 ARG A C 1
ATOM 965 O O . ARG A 1 126 ? -7.662 -7.611 15.527 1.00 85.19 126 ARG A O 1
ATOM 972 N N . ASP A 1 127 ? -9.531 -6.801 16.453 1.00 88.12 127 ASP A N 1
ATOM 973 C CA . ASP A 1 127 ? -9.800 -7.943 17.305 1.00 88.12 127 ASP A CA 1
ATOM 974 C C . ASP A 1 127 ? -10.579 -8.978 16.475 1.00 88.12 127 ASP A C 1
ATOM 976 O O . ASP A 1 127 ? -11.576 -8.633 15.841 1.00 88.12 127 ASP A O 1
ATOM 980 N N . LEU A 1 128 ? -10.088 -10.220 16.395 1.00 83.12 128 LEU A N 1
ATOM 981 C CA . LEU A 1 128 ? -10.645 -11.245 15.494 1.00 83.12 128 LEU A CA 1
ATOM 982 C C . LEU A 1 128 ? -12.059 -11.674 15.888 1.00 83.12 128 LEU A C 1
ATOM 984 O O . LEU A 1 128 ? -12.823 -12.144 15.050 1.00 83.12 128 LEU A O 1
ATOM 988 N N . MET A 1 129 ? -12.388 -11.515 17.163 1.00 86.31 129 MET A N 1
ATOM 989 C CA . MET A 1 129 ? -13.639 -11.957 17.739 1.00 86.31 129 MET A CA 1
ATOM 990 C C . MET A 1 129 ? -14.746 -10.924 17.533 1.00 86.31 129 MET A C 1
ATOM 992 O O . MET A 1 129 ? -15.831 -11.275 17.082 1.00 86.31 129 MET A O 1
ATOM 996 N N . THR A 1 130 ? -14.469 -9.655 17.831 1.00 89.19 130 THR A N 1
ATOM 997 C CA . THR A 1 130 ? -15.451 -8.557 17.787 1.00 89.19 130 THR A CA 1
ATOM 998 C C . THR A 1 130 ? -15.389 -7.731 16.504 1.00 89.19 130 THR A C 1
ATOM 1000 O O . THR A 1 130 ? -16.315 -6.985 16.192 1.00 89.19 130 THR A O 1
ATOM 1003 N N . GLY A 1 131 ? -14.280 -7.804 15.762 1.00 86.44 131 GLY A N 1
ATOM 1004 C CA . GLY A 1 131 ? -14.019 -6.927 14.626 1.00 86.44 131 GLY A CA 1
ATOM 1005 C C . GLY A 1 131 ? -13.789 -5.464 15.020 1.00 86.44 131 GLY A C 1
ATOM 1006 O O . GLY A 1 131 ? -13.732 -4.613 14.132 1.00 86.44 131 GLY A O 1
ATOM 1007 N N . ALA A 1 132 ? -13.648 -5.128 16.309 1.00 88.88 132 ALA A N 1
ATOM 1008 C CA . ALA A 1 132 ? -13.256 -3.795 16.774 1.00 88.88 132 ALA A CA 1
ATOM 1009 C C . ALA A 1 132 ? -11.765 -3.528 16.493 1.00 88.88 132 ALA A C 1
ATOM 1011 O O . ALA A 1 132 ? -11.032 -4.441 16.123 1.00 88.88 132 ALA A O 1
ATOM 1012 N N . MET A 1 133 ? -11.283 -2.284 16.626 1.00 88.88 133 MET A N 1
ATOM 1013 C CA . MET A 1 133 ? -9.830 -2.058 16.633 1.00 88.88 133 MET A CA 1
ATOM 1014 C C . MET A 1 133 ? -9.228 -2.769 17.843 1.00 88.88 133 MET A C 1
ATOM 1016 O O . MET A 1 133 ? -9.721 -2.609 18.954 1.00 88.88 133 MET A O 1
ATOM 1020 N N . ASN A 1 134 ? -8.145 -3.515 17.647 1.00 89.25 134 ASN A N 1
ATOM 1021 C CA . ASN A 1 134 ? -7.404 -4.022 18.795 1.00 89.25 134 ASN A CA 1
ATOM 1022 C C . ASN A 1 134 ? -6.660 -2.882 19.502 1.00 89.25 134 ASN A C 1
ATOM 1024 O O . ASN A 1 134 ? -6.461 -1.804 18.934 1.00 89.25 134 ASN A O 1
ATOM 1028 N N . LYS A 1 135 ? -6.201 -3.142 20.731 1.00 85.69 135 LYS A N 1
ATOM 1029 C CA . LYS A 1 135 ? -5.541 -2.146 21.587 1.00 85.69 135 LYS A CA 1
ATOM 1030 C C . LYS A 1 135 ? -4.442 -1.362 20.859 1.00 85.69 135 LYS A C 1
ATOM 1032 O O . LYS A 1 135 ? -4.474 -0.137 20.822 1.00 85.69 135 LYS A O 1
ATOM 1037 N N . ALA A 1 136 ? -3.519 -2.056 20.194 1.00 83.69 136 ALA A N 1
ATOM 1038 C CA . ALA A 1 136 ? -2.403 -1.410 19.505 1.00 83.69 136 ALA A CA 1
ATOM 1039 C C . ALA A 1 136 ? -2.847 -0.546 18.307 1.00 83.69 136 ALA A C 1
ATOM 1041 O O . ALA A 1 136 ? -2.193 0.442 17.972 1.00 83.69 136 ALA A O 1
ATOM 1042 N N . ALA A 1 137 ? -3.911 -0.933 17.598 1.00 87.00 137 ALA A N 1
ATOM 1043 C CA . ALA A 1 137 ? -4.471 -0.129 16.515 1.00 87.00 137 ALA A CA 1
ATOM 1044 C C . ALA A 1 137 ? -5.245 1.081 17.035 1.00 87.00 137 ALA A C 1
ATOM 1046 O O . ALA A 1 137 ? -5.094 2.165 16.470 1.00 87.00 137 ALA A O 1
ATOM 1047 N N . PHE A 1 138 ? -6.009 0.895 18.112 1.00 90.06 138 PHE A N 1
ATOM 1048 C CA . PHE A 1 138 ? -6.712 1.960 18.810 1.00 90.06 138 PHE A CA 1
ATOM 1049 C C . PHE A 1 138 ? -5.736 3.033 19.298 1.00 90.06 138 PHE A C 1
ATOM 1051 O O . PHE A 1 138 ? -5.908 4.192 18.944 1.00 90.06 138 PHE A O 1
ATOM 1058 N N . GLU A 1 139 ? -4.663 2.654 19.999 1.00 89.62 139 GLU A N 1
ATOM 1059 C CA . GLU A 1 139 ? -3.656 3.594 20.518 1.00 89.62 139 GLU A CA 1
ATOM 1060 C C . GLU A 1 139 ? -3.030 4.445 19.404 1.00 89.62 139 GLU A C 1
ATOM 1062 O O . GLU A 1 139 ? -2.997 5.670 19.501 1.00 89.62 139 GLU A O 1
ATOM 1067 N N . ARG A 1 140 ? -2.616 3.824 18.288 1.00 85.56 140 ARG A N 1
ATOM 1068 C CA . ARG A 1 140 ? -2.066 4.562 17.133 1.00 85.56 140 ARG A CA 1
ATOM 1069 C C . ARG A 1 140 ? -3.082 5.509 16.498 1.00 85.56 140 ARG A C 1
ATOM 1071 O O . ARG A 1 140 ? -2.720 6.585 16.024 1.00 85.56 140 ARG A O 1
ATOM 1078 N N . HIS A 1 141 ? -4.342 5.086 16.413 1.00 87.94 141 HIS A N 1
ATOM 1079 C CA . HIS A 1 141 ? -5.397 5.909 15.835 1.00 87.94 141 HIS A CA 1
ATOM 1080 C C . HIS A 1 141 ? -5.741 7.091 16.751 1.00 87.94 141 HIS A C 1
ATOM 1082 O O . HIS A 1 141 ? -5.812 8.225 16.277 1.00 87.94 141 HIS A O 1
ATOM 1088 N N . ALA A 1 142 ? -5.863 6.837 18.055 1.00 90.00 142 ALA A N 1
ATOM 1089 C CA . ALA A 1 142 ? -6.084 7.843 19.082 1.00 90.00 142 ALA A CA 1
ATOM 1090 C C . ALA A 1 142 ? -4.949 8.875 19.108 1.00 90.00 142 ALA A C 1
ATOM 1092 O O . ALA A 1 142 ? -5.226 10.069 19.120 1.00 90.00 142 ALA A O 1
ATOM 1093 N N . GLU A 1 143 ? -3.685 8.449 19.014 1.00 90.25 143 GLU A N 1
ATOM 1094 C CA . GLU A 1 143 ? -2.540 9.365 18.962 1.00 90.25 143 GLU A CA 1
ATOM 1095 C C . GLU A 1 143 ? -2.616 10.313 17.755 1.00 90.25 143 GLU A C 1
ATOM 1097 O O . GLU A 1 143 ? -2.414 11.523 17.889 1.00 90.25 143 GLU A O 1
ATOM 1102 N N . LYS A 1 144 ? -2.958 9.791 16.568 1.00 88.19 144 LYS A N 1
ATOM 1103 C CA . LYS A 1 144 ? -3.128 10.620 15.367 1.00 88.19 144 LYS A CA 1
ATOM 1104 C C . LYS A 1 144 ? -4.261 11.635 15.545 1.00 88.19 144 LYS A C 1
ATOM 1106 O O . LYS A 1 144 ? -4.074 12.805 15.218 1.00 88.19 144 LYS A O 1
ATOM 1111 N N . LEU A 1 145 ? -5.405 11.201 16.079 1.00 89.69 145 LEU A N 1
ATOM 1112 C CA . LEU A 1 145 ? -6.549 12.077 16.337 1.00 89.69 145 LEU A CA 1
ATOM 1113 C C . LEU A 1 145 ? -6.224 13.159 17.369 1.00 89.69 145 LEU A C 1
ATOM 1115 O O . LEU A 1 145 ? -6.551 14.319 17.137 1.00 89.69 145 LEU A O 1
ATOM 1119 N N . LEU A 1 146 ? -5.528 12.806 18.452 1.00 91.88 146 LEU A N 1
ATOM 1120 C CA . LEU A 1 146 ? -5.106 13.745 19.492 1.00 91.88 146 LEU A CA 1
ATOM 1121 C C . LEU A 1 146 ? -4.183 14.827 18.934 1.00 91.88 146 LEU A C 1
ATOM 1123 O O . LEU A 1 146 ? -4.380 16.002 19.231 1.00 91.88 146 LEU A O 1
ATOM 1127 N N . ARG A 1 147 ? -3.218 14.468 18.076 1.00 91.00 147 ARG A N 1
ATOM 1128 C CA . ARG A 1 147 ? -2.343 15.454 17.416 1.00 91.00 147 ARG A CA 1
ATOM 1129 C C . ARG A 1 147 ? -3.144 16.431 16.555 1.00 91.00 147 ARG A C 1
ATOM 1131 O O . ARG A 1 147 ? -2.927 17.637 16.639 1.00 91.00 147 ARG A O 1
ATOM 1138 N N . THR A 1 148 ? -4.084 15.929 15.753 1.00 89.62 148 THR A N 1
ATOM 1139 C CA . THR A 1 148 ? -4.943 16.772 14.906 1.00 89.62 148 THR A CA 1
ATOM 1140 C C . THR A 1 148 ? -5.881 17.652 15.731 1.00 89.62 148 THR A C 1
ATOM 1142 O O . THR A 1 148 ? -6.045 18.828 15.417 1.00 89.62 148 THR A O 1
ATOM 1145 N N . ALA A 1 149 ? -6.481 17.112 16.792 1.00 91.12 149 ALA A N 1
ATOM 1146 C CA . ALA A 1 149 ? -7.361 17.856 17.683 1.00 91.12 149 ALA A CA 1
ATOM 1147 C C . ALA A 1 149 ? -6.599 18.955 18.435 1.00 91.12 149 ALA A C 1
ATOM 1149 O O . ALA A 1 149 ? -7.062 20.090 18.455 1.00 91.12 149 ALA A O 1
ATOM 1150 N N . CYS A 1 150 ? -5.405 18.649 18.951 1.00 92.12 150 CYS A N 1
ATOM 1151 C CA . CYS A 1 150 ? -4.525 19.609 19.615 1.00 92.12 150 CYS A CA 1
ATOM 1152 C C . CYS A 1 150 ? -4.149 20.768 18.680 1.00 92.12 150 CYS A C 1
ATOM 1154 O O . CYS A 1 150 ? -4.348 21.929 19.029 1.00 92.12 150 CYS A O 1
ATOM 1156 N N . ALA A 1 151 ? -3.715 20.465 17.451 1.00 92.75 151 ALA A N 1
ATOM 1157 C CA . ALA A 1 151 ? -3.400 21.487 16.451 1.00 92.75 151 ALA A CA 1
ATOM 1158 C C . ALA A 1 151 ? -4.612 22.364 16.074 1.00 92.75 151 ALA A C 1
ATOM 1160 O O . ALA A 1 151 ? -4.444 23.525 15.715 1.00 92.75 151 ALA A O 1
ATOM 1161 N N . ALA A 1 152 ? -5.828 21.818 16.162 1.00 93.62 152 ALA A N 1
ATOM 1162 C CA . ALA A 1 152 ? -7.074 22.522 15.872 1.00 93.62 152 ALA A CA 1
ATOM 1163 C C . ALA A 1 152 ? -7.764 23.118 17.118 1.00 93.62 152 ALA A C 1
ATOM 1165 O O . ALA A 1 152 ? -8.889 23.603 16.998 1.00 93.62 152 ALA A O 1
ATOM 1166 N N . GLY A 1 153 ? -7.153 23.033 18.307 1.00 93.56 153 GLY A N 1
ATOM 1167 C CA . GLY A 1 153 ? -7.754 23.486 19.568 1.00 93.56 153 GLY A CA 1
ATOM 1168 C C . GLY A 1 153 ? -9.057 22.769 19.954 1.00 93.56 153 GLY A C 1
ATOM 1169 O O . GLY A 1 153 ? -9.899 23.349 20.635 1.00 93.56 153 GLY A O 1
ATOM 1170 N N . ARG A 1 154 ? -9.272 21.529 19.494 1.00 93.50 154 ARG A N 1
ATOM 1171 C CA . ARG A 1 154 ? -10.489 20.743 19.759 1.00 93.50 154 ARG A CA 1
ATOM 1172 C C . ARG A 1 154 ? -10.322 19.837 20.975 1.00 93.50 154 ARG A C 1
ATOM 1174 O O . ARG A 1 154 ? -9.321 19.135 21.101 1.00 93.50 154 ARG A O 1
ATOM 1181 N N . THR A 1 155 ? -11.352 19.770 21.812 1.00 90.56 155 THR A N 1
ATOM 1182 C CA . THR A 1 155 ? -11.431 18.821 22.931 1.00 90.56 155 THR A CA 1
ATOM 1183 C C . THR A 1 155 ? -11.802 17.421 22.437 1.00 90.56 155 THR A C 1
ATOM 1185 O O . THR A 1 155 ? -12.633 17.266 21.542 1.00 90.56 155 THR A O 1
ATOM 1188 N N . MET A 1 156 ? -11.206 16.393 23.043 1.00 91.12 156 MET A N 1
ATOM 1189 C CA . MET A 1 156 ? -11.543 14.989 22.804 1.00 91.12 156 MET A CA 1
ATOM 1190 C C . MET A 1 156 ? -12.038 14.323 24.089 1.00 91.12 156 MET A C 1
ATOM 1192 O O . MET A 1 156 ? -11.547 14.631 25.172 1.00 91.12 156 MET A O 1
ATOM 1196 N N . LEU A 1 157 ? -12.979 13.387 23.951 1.00 90.88 157 LEU A N 1
ATOM 1197 C CA . LEU A 1 157 ? -13.468 12.530 25.030 1.00 90.88 157 LEU A CA 1
ATOM 1198 C C . LEU A 1 157 ? -12.984 11.095 24.795 1.00 90.88 157 LEU A C 1
ATOM 1200 O O . LEU A 1 157 ? -13.109 10.577 23.684 1.00 90.88 157 LEU A O 1
ATOM 1204 N N . LEU A 1 158 ? -12.472 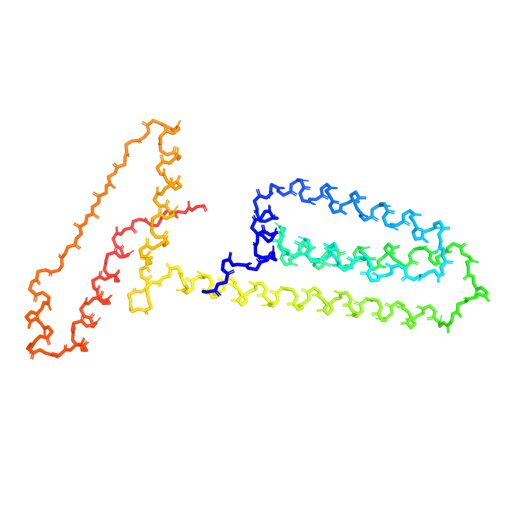10.455 25.845 1.00 90.81 158 LEU A N 1
ATOM 1205 C CA . LEU A 1 158 ? -12.197 9.022 25.879 1.00 90.81 158 LEU A CA 1
ATOM 1206 C C . LEU A 1 158 ? -13.181 8.360 26.846 1.00 90.81 158 LEU A C 1
ATOM 1208 O O . LEU A 1 158 ? -13.270 8.770 27.999 1.00 90.81 158 LEU A O 1
ATOM 1212 N N . ALA A 1 159 ? -13.893 7.340 26.372 1.00 90.69 159 ALA A N 1
ATOM 1213 C CA . ALA A 1 159 ? -14.794 6.530 27.182 1.00 90.69 159 ALA A CA 1
ATOM 1214 C C . ALA A 1 159 ? -14.303 5.080 27.212 1.00 90.69 159 ALA A C 1
ATOM 1216 O O . ALA A 1 159 ? -13.955 4.513 26.173 1.00 90.69 159 ALA A O 1
ATOM 1217 N N . THR A 1 160 ? -14.297 4.488 28.400 1.00 91.50 160 THR A N 1
ATOM 1218 C CA . THR A 1 160 ? -14.065 3.059 28.632 1.00 91.50 160 THR A CA 1
ATOM 1219 C C . THR A 1 160 ? -15.361 2.434 29.116 1.00 91.50 160 THR A C 1
ATOM 1221 O O . THR A 1 160 ? -15.994 2.974 30.019 1.00 91.50 160 THR A O 1
ATOM 1224 N N . ILE A 1 161 ? -15.754 1.323 28.498 1.00 91.56 161 ILE A N 1
ATOM 1225 C CA . ILE A 1 161 ? -16.990 0.603 28.803 1.00 91.56 161 ILE A CA 1
ATOM 1226 C C . ILE A 1 161 ? -16.600 -0.810 29.218 1.00 91.56 161 ILE A C 1
ATOM 1228 O O . ILE A 1 161 ? -15.806 -1.446 28.522 1.00 91.56 161 ILE A O 1
ATOM 1232 N N . ASP A 1 162 ? -17.159 -1.267 30.331 1.00 91.62 162 ASP A N 1
ATOM 1233 C CA . ASP A 1 162 ? -17.050 -2.639 30.817 1.00 91.62 162 ASP A CA 1
ATOM 1234 C C . ASP A 1 162 ? -18.434 -3.299 30.760 1.00 91.62 162 ASP A C 1
ATOM 1236 O O . ASP A 1 162 ? -19.449 -2.608 30.865 1.00 91.62 162 ASP A O 1
ATOM 1240 N N . LEU A 1 163 ? -18.483 -4.609 30.513 1.00 91.94 163 LEU A N 1
ATOM 1241 C CA . LEU A 1 163 ? -19.742 -5.356 30.491 1.00 91.94 163 LEU A CA 1
ATOM 1242 C C . LEU A 1 163 ? -20.034 -5.895 31.891 1.00 91.94 163 LEU A C 1
ATOM 1244 O O . LEU A 1 163 ? -19.313 -6.770 32.377 1.00 91.94 163 LEU A O 1
ATOM 1248 N N . ASP A 1 164 ? -21.118 -5.413 32.496 1.00 93.19 164 ASP A N 1
ATOM 1249 C CA . ASP A 1 164 ? -21.559 -5.859 33.817 1.00 93.19 164 ASP A CA 1
ATOM 1250 C C . ASP A 1 164 ? -21.786 -7.380 33.842 1.00 93.19 164 ASP A C 1
ATOM 1252 O O . ASP A 1 164 ? -22.317 -7.970 32.896 1.00 93.19 164 ASP A O 1
ATOM 1256 N N . ASP A 1 165 ? -21.346 -8.026 34.926 1.00 92.56 165 ASP A N 1
ATOM 1257 C CA . ASP A 1 165 ? -21.510 -9.463 35.187 1.00 92.56 165 ASP A CA 1
ATOM 1258 C C . ASP A 1 165 ? -21.018 -10.410 34.071 1.00 92.56 165 ASP A C 1
ATOM 1260 O O . ASP A 1 165 ? -21.384 -11.589 34.022 1.00 92.56 165 ASP A O 1
ATOM 1264 N N . PHE A 1 166 ? -20.113 -9.954 33.197 1.00 93.31 166 PHE A N 1
ATOM 1265 C CA . PHE A 1 166 ? -19.634 -10.748 32.059 1.00 93.31 166 PHE A CA 1
ATOM 1266 C C . PHE A 1 166 ? -18.988 -12.084 32.469 1.00 93.31 166 PHE A C 1
ATOM 1268 O O . PHE A 1 166 ? -19.116 -13.100 31.780 1.00 93.31 166 PHE A O 1
ATOM 1275 N N . LYS A 1 167 ? -18.318 -12.117 33.626 1.00 91.44 167 LYS A N 1
ATOM 1276 C CA . LYS A 1 167 ? -17.757 -13.355 34.179 1.00 91.44 167 LYS A CA 1
ATOM 1277 C C . LYS A 1 167 ? -18.845 -14.352 34.585 1.00 91.44 167 LYS A C 1
ATOM 1279 O O . LYS A 1 167 ? -18.720 -15.528 34.264 1.00 91.44 167 LYS A O 1
ATOM 1284 N N . ALA A 1 168 ? -19.922 -13.888 35.219 1.00 94.31 168 ALA A N 1
ATOM 1285 C CA . ALA A 1 168 ? -21.028 -14.753 35.620 1.00 94.31 168 ALA A CA 1
ATOM 1286 C C . ALA A 1 168 ? -21.719 -15.383 34.400 1.00 94.31 168 ALA A C 1
ATOM 1288 O O . ALA A 1 168 ? -22.044 -16.568 34.425 1.00 94.31 168 ALA A O 1
ATOM 1289 N N . LEU A 1 169 ? -21.866 -14.628 33.304 1.00 93.75 169 LEU A N 1
ATOM 1290 C CA . LEU A 1 169 ? -22.354 -15.161 32.030 1.00 93.75 169 LEU A CA 1
ATOM 1291 C C . LEU A 1 169 ? -21.460 -16.298 31.511 1.00 93.75 169 LEU A C 1
ATOM 1293 O O . LEU A 1 169 ? -21.964 -17.360 31.144 1.00 93.75 169 LEU A O 1
ATOM 1297 N N . ASN A 1 170 ? -20.140 -16.090 31.508 1.00 93.38 170 ASN A N 1
ATOM 1298 C CA . ASN A 1 170 ? -19.175 -17.109 31.089 1.00 93.38 170 ASN A CA 1
ATOM 1299 C C . ASN A 1 170 ? -19.219 -18.360 31.971 1.00 93.38 170 ASN A C 1
ATOM 1301 O O . ASN A 1 170 ? -19.134 -19.467 31.443 1.00 93.38 170 ASN A O 1
ATOM 1305 N N . ASP A 1 171 ? -19.354 -18.185 33.284 1.00 95.25 171 ASP A N 1
ATOM 1306 C CA . ASP A 1 171 ? -19.358 -19.285 34.248 1.00 95.25 171 ASP A CA 1
ATOM 1307 C C . ASP A 1 171 ? -20.662 -20.107 34.168 1.00 95.25 171 ASP A C 1
ATOM 1309 O O . ASP A 1 171 ? -20.634 -21.324 34.339 1.00 95.25 171 ASP A O 1
ATOM 1313 N N . GLN A 1 172 ? -21.802 -19.471 33.863 1.00 95.06 172 GLN A N 1
ATOM 1314 C CA . GLN A 1 172 ? -23.115 -20.132 33.790 1.00 95.06 172 GLN A CA 1
ATOM 1315 C C . GLN A 1 172 ? -23.433 -20.740 32.419 1.00 95.06 172 GLN A C 1
ATOM 1317 O O . GLN A 1 172 ? -24.068 -21.790 32.344 1.00 95.06 172 GLN A O 1
ATOM 1322 N N . GLN A 1 173 ? -23.043 -20.069 31.332 1.00 92.38 173 GLN A N 1
ATOM 1323 C CA . GLN A 1 173 ? -23.447 -20.430 29.963 1.00 92.38 173 GLN A CA 1
ATOM 1324 C C . GLN A 1 173 ? -22.262 -20.819 29.067 1.00 92.38 173 GLN A C 1
ATOM 1326 O O . GLN A 1 173 ? -22.440 -21.154 27.893 1.00 92.38 173 GLN A O 1
ATOM 1331 N N . GLY A 1 174 ? -21.049 -20.809 29.619 1.00 93.06 174 GLY A N 1
ATOM 1332 C CA . GLY A 1 174 ? -19.824 -21.136 28.909 1.00 93.06 174 GLY A CA 1
ATOM 1333 C C . GLY A 1 174 ? -19.300 -19.988 28.045 1.00 93.06 174 GLY A C 1
ATOM 1334 O O . GLY A 1 174 ? -19.994 -19.027 27.710 1.00 93.06 174 GLY A O 1
ATOM 1335 N N . HIS A 1 175 ? -18.038 -20.114 27.635 1.00 92.50 175 HIS A N 1
ATOM 1336 C CA . HIS A 1 175 ? -17.334 -19.070 26.882 1.00 92.50 175 HIS A CA 1
ATOM 1337 C C . HIS A 1 175 ? -17.970 -18.762 25.523 1.00 92.50 175 HIS A C 1
ATOM 1339 O O . HIS A 1 175 ? -17.930 -17.625 25.077 1.00 92.50 175 HIS A O 1
ATOM 1345 N N . ALA A 1 176 ? -18.627 -19.732 24.882 1.00 92.19 176 ALA A N 1
ATOM 1346 C CA . ALA A 1 176 ? -19.327 -19.486 23.622 1.00 92.19 176 ALA A CA 1
ATOM 1347 C C . ALA A 1 176 ? -20.473 -18.459 23.768 1.00 92.19 176 ALA A C 1
ATOM 1349 O O . ALA A 1 176 ? -20.719 -17.681 22.843 1.00 92.19 176 ALA A O 1
ATOM 1350 N N . ALA A 1 177 ? -21.154 -18.434 24.920 1.00 92.06 177 ALA A N 1
ATOM 1351 C CA . ALA A 1 177 ? -22.218 -17.476 25.205 1.00 92.06 177 ALA A CA 1
ATOM 1352 C C . ALA A 1 177 ? -21.657 -16.075 25.487 1.00 92.06 177 ALA A C 1
ATOM 1354 O O . ALA A 1 177 ? -22.144 -15.094 24.918 1.00 92.06 177 ALA A O 1
ATOM 1355 N N . GLY A 1 178 ? -20.586 -15.976 26.283 1.00 93.38 178 GLY A N 1
ATOM 1356 C CA . GLY A 1 178 ? -19.865 -14.712 26.457 1.00 93.38 178 GLY A CA 1
ATOM 1357 C C . GLY A 1 178 ? -19.300 -14.187 25.141 1.00 93.38 178 GLY A C 1
ATOM 1358 O O . GLY A 1 178 ? -19.379 -12.990 24.860 1.00 93.38 178 GLY A O 1
ATOM 1359 N N . ASP A 1 179 ? -18.837 -15.086 24.273 1.00 94.44 179 ASP A N 1
ATOM 1360 C CA . ASP A 1 179 ? -18.343 -14.711 22.961 1.00 94.44 179 ASP A CA 1
ATOM 1361 C C . ASP A 1 179 ? -19.422 -14.086 22.077 1.00 94.44 179 ASP A C 1
ATOM 1363 O O . ASP A 1 179 ? -19.190 -13.078 21.401 1.00 94.44 179 ASP A O 1
ATOM 1367 N N . ALA A 1 180 ? -20.614 -14.680 22.082 1.00 93.19 180 ALA A N 1
ATOM 1368 C CA . ALA A 1 180 ? -21.766 -14.151 21.370 1.00 93.19 180 ALA A CA 1
ATOM 1369 C C . ALA A 1 180 ? -22.196 -12.784 21.927 1.00 93.19 180 ALA A C 1
ATOM 1371 O O . ALA A 1 180 ? -22.467 -11.871 21.143 1.00 93.19 180 ALA A O 1
ATOM 1372 N N . ALA A 1 181 ? -22.190 -12.613 23.253 1.00 93.62 181 ALA A N 1
ATOM 1373 C CA . ALA A 1 181 ? -22.516 -11.345 23.903 1.00 93.62 181 ALA A CA 1
ATOM 1374 C C . ALA A 1 181 ? -21.525 -10.230 23.525 1.00 93.62 181 ALA A C 1
ATOM 1376 O O . ALA A 1 181 ? -21.945 -9.143 23.127 1.00 93.62 181 ALA A O 1
ATOM 1377 N N . LEU A 1 182 ? -20.218 -10.511 23.545 1.00 93.81 182 LEU A N 1
ATOM 1378 C CA . LEU A 1 182 ? -19.181 -9.566 23.113 1.00 93.81 182 LEU A CA 1
ATOM 1379 C C . LEU A 1 182 ? -19.332 -9.166 21.639 1.00 93.81 182 LEU A C 1
ATOM 1381 O O . LEU A 1 182 ? -19.214 -7.985 21.303 1.00 93.81 182 LEU A O 1
ATOM 1385 N N . ARG A 1 183 ? -19.633 -10.122 20.748 1.00 94.62 183 ARG A N 1
ATOM 1386 C CA . ARG A 1 183 ? -19.908 -9.831 19.328 1.00 94.62 183 ARG A CA 1
ATOM 1387 C C . ARG A 1 183 ? -21.139 -8.945 19.155 1.00 94.62 183 ARG A C 1
ATOM 1389 O O . ARG A 1 183 ? -21.090 -7.990 18.381 1.00 94.62 183 ARG A O 1
ATOM 1396 N N . ALA A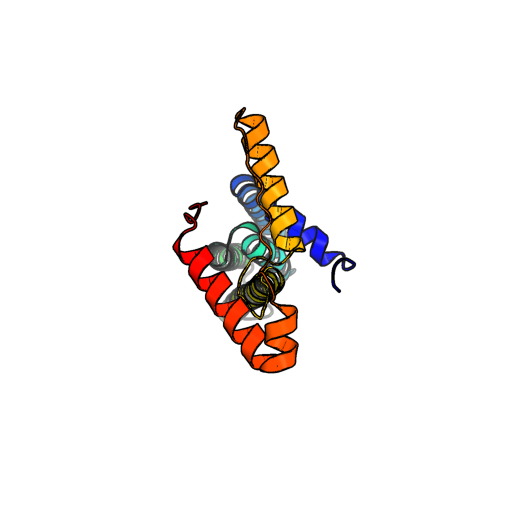 1 184 ? -22.220 -9.242 19.874 1.00 94.00 184 ALA A N 1
ATOM 1397 C CA . ALA A 1 184 ? -23.454 -8.464 19.827 1.00 94.00 184 ALA A CA 1
ATOM 1398 C C . ALA A 1 184 ? -23.239 -7.034 20.343 1.00 94.00 184 ALA A C 1
ATOM 1400 O O . ALA A 1 184 ? -23.645 -6.077 19.682 1.00 94.00 184 ALA A O 1
ATOM 1401 N N . PHE A 1 185 ? -22.532 -6.880 21.466 1.00 94.50 185 PHE A N 1
ATOM 1402 C CA . PHE A 1 185 ? -22.171 -5.574 22.012 1.00 94.50 185 PHE A CA 1
ATOM 1403 C C . PHE A 1 185 ? -21.336 -4.760 21.020 1.00 94.50 185 PHE A C 1
ATOM 1405 O O . PHE A 1 185 ? -21.679 -3.619 20.712 1.00 94.50 185 PHE A O 1
ATOM 1412 N N . ALA A 1 186 ? -20.275 -5.351 20.461 1.00 93.31 186 ALA A N 1
ATOM 1413 C CA . ALA A 1 186 ? -19.414 -4.670 19.500 1.00 93.31 186 ALA A CA 1
ATOM 1414 C C . ALA A 1 186 ? -20.174 -4.241 18.233 1.00 93.31 186 ALA A C 1
ATOM 1416 O O . ALA A 1 186 ? -19.975 -3.127 17.741 1.00 93.31 186 ALA A O 1
ATOM 1417 N N . ALA A 1 187 ? -21.072 -5.091 17.726 1.00 91.75 187 ALA A N 1
ATOM 1418 C CA . ALA A 1 187 ? -21.926 -4.765 16.588 1.00 91.75 187 ALA A CA 1
ATOM 1419 C C . ALA A 1 187 ? -22.897 -3.615 16.908 1.00 91.75 187 ALA A C 1
ATOM 1421 O O . ALA A 1 187 ? -23.017 -2.679 16.114 1.00 91.75 187 ALA A O 1
ATOM 1422 N N . GLY A 1 188 ? -23.537 -3.643 18.082 1.00 93.69 188 GLY A N 1
ATOM 1423 C CA . GLY A 1 188 ? -24.419 -2.573 18.553 1.00 93.69 188 GLY A CA 1
ATOM 1424 C C . GLY A 1 188 ? -23.682 -1.242 18.710 1.00 93.69 188 GLY A C 1
ATOM 1425 O O . GLY A 1 188 ? -24.110 -0.226 18.160 1.00 93.69 188 GLY A O 1
ATOM 1426 N N . ALA A 1 189 ? -22.519 -1.258 19.366 1.00 91.94 189 ALA A N 1
ATOM 1427 C CA . ALA A 1 189 ? -21.657 -0.089 19.526 1.00 91.94 189 ALA A CA 1
ATOM 1428 C C . ALA A 1 189 ? -21.230 0.494 18.166 1.00 91.94 189 ALA A C 1
ATOM 1430 O O . ALA A 1 189 ? -21.318 1.701 17.943 1.00 91.94 189 ALA A O 1
ATOM 1431 N N . ALA A 1 190 ? -20.827 -0.349 17.212 1.00 89.00 190 ALA A N 1
ATOM 1432 C CA . ALA A 1 190 ? -20.466 0.096 15.866 1.00 89.00 190 ALA A CA 1
ATOM 1433 C C . ALA A 1 190 ? -21.648 0.694 15.078 1.00 89.00 190 ALA A C 1
ATOM 1435 O O . ALA A 1 190 ? -21.421 1.507 14.180 1.00 89.00 190 ALA A O 1
ATOM 1436 N N . GLY A 1 191 ? -22.886 0.297 15.393 1.00 89.62 191 GLY A N 1
ATOM 1437 C CA . GLY A 1 191 ? -24.105 0.836 14.787 1.00 89.62 191 GLY A CA 1
ATOM 1438 C C . GLY A 1 191 ? -24.474 2.238 15.277 1.00 89.62 191 GLY A C 1
ATOM 1439 O O . GLY A 1 191 ? -25.008 3.028 14.501 1.00 89.62 191 GLY A O 1
ATOM 1440 N N . VAL A 1 192 ? -24.159 2.570 16.533 1.00 91.00 192 VAL A N 1
ATOM 1441 C CA . VAL A 1 192 ? -24.466 3.886 17.132 1.00 91.00 192 VAL A CA 1
ATOM 1442 C C . VAL A 1 192 ? -23.321 4.893 17.002 1.00 91.00 192 VAL A C 1
ATOM 1444 O O . VAL A 1 192 ? -23.544 6.103 17.052 1.00 91.00 192 VAL A O 1
ATOM 1447 N N . LEU A 1 193 ? -22.087 4.420 16.810 1.00 87.88 193 LEU A N 1
ATOM 1448 C CA . LEU A 1 193 ? -20.925 5.283 16.622 1.00 87.88 193 LEU A CA 1
ATOM 1449 C C . LEU A 1 193 ? -20.848 5.805 15.182 1.00 87.88 193 LEU A C 1
ATOM 1451 O O . LEU A 1 193 ? -20.836 5.051 14.207 1.00 87.88 193 LEU A O 1
ATOM 1455 N N . ARG A 1 194 ? -20.717 7.129 15.035 1.00 81.19 194 ARG A N 1
ATOM 1456 C CA . ARG A 1 194 ? -20.520 7.762 13.726 1.00 81.19 194 ARG A CA 1
ATOM 1457 C C . ARG A 1 194 ? -19.192 7.301 13.125 1.00 81.19 194 ARG A C 1
ATOM 1459 O O . ARG A 1 194 ? -18.132 7.530 13.708 1.00 81.19 194 ARG A O 1
ATOM 1466 N N . ARG A 1 195 ? -19.222 6.726 11.919 1.00 72.38 195 ARG A N 1
ATOM 1467 C CA . ARG A 1 195 ? -17.989 6.476 11.159 1.00 72.38 195 ARG A CA 1
ATOM 1468 C C . ARG A 1 195 ? -17.370 7.818 10.782 1.00 72.38 195 ARG A C 1
ATOM 1470 O O . ARG A 1 195 ? -17.985 8.596 10.055 1.00 72.38 195 ARG A O 1
ATOM 1477 N N . GLN A 1 196 ? -16.160 8.089 11.261 1.00 61.22 196 GLN A N 1
ATOM 1478 C CA . GLN A 1 196 ? -15.359 9.164 10.689 1.00 61.22 196 GLN A CA 1
ATOM 1479 C C . GLN A 1 196 ? -14.950 8.739 9.278 1.00 61.22 196 GLN A C 1
ATOM 1481 O O . GLN A 1 196 ? -14.212 7.771 9.103 1.00 61.22 196 GLN A O 1
ATOM 1486 N N . VAL A 1 197 ? -15.475 9.439 8.275 1.00 45.16 197 VAL A N 1
ATOM 1487 C CA . VAL A 1 197 ? -14.952 9.367 6.912 1.00 45.16 197 VAL A CA 1
ATOM 1488 C C . VAL A 1 197 ? -13.631 10.131 6.937 1.00 45.16 197 VAL A C 1
ATOM 1490 O O . VAL A 1 197 ? -13.627 11.348 7.111 1.00 45.16 197 VAL A O 1
ATOM 1493 N N . THR A 1 198 ? -12.526 9.387 6.898 1.00 39.78 198 THR A N 1
ATOM 1494 C CA . THR A 1 198 ? -11.168 9.913 6.681 1.00 39.78 198 THR A CA 1
ATOM 1495 C C . THR A 1 198 ? -10.961 10.322 5.241 1.00 39.78 198 THR A C 1
ATOM 1497 O O . THR A 1 198 ? -11.417 9.538 4.376 1.00 39.78 198 THR A O 1
#

Sequence (198 aa):
MMRHLPIGRLAERLEAWPAWQAWLTIIAAAAALASVDHANPGIGMGPLYVPLICAAGWSLGERQAYLVAVAAAILSISSYLGGYGDQRPVPLGVEVLIRLSSYILIAVIISSFRRSFNRERFMARRDLMTGAMNKAAFERHAEKLLRTACAAGRTMLLATIDLDDFKALNDQQGHAAGDAALRAFAAGAAGVLRRQVT

pLDDT: mean 83.85, std 11.77, range [39.78, 95.25]

Secondary structure (DSSP, 8-state):
--TT-HHHHHHHHHHTS-HHHHHHHHHHHHHHHHHHHHHSTTS--GGGGHHHHHHHHHHT-HHHHHHHHHHHHHHHHHTTTSS--S--SS-HHHHHHHHHHHHHHHHHHHHHHHHHHHHHHHHTTB-TTT-SBPHHHHHHHHHHHHHHHHHTT----------TTHHHHHHHH-HHHHHHHHHHHHHHHHHHSPP---